Protein AF-A0A1H4A865-F1 (afdb_monomer_lite)

Secondary structure (DSSP, 8-state):
----TT-HHHHHHHHTTS-SSS-----TTS--PPPEEEEPPHHHHHHHHHHHH---TT---TTTHHHHHTTSEEEEEEETTTTEEEEEETTPPPSEEEEE-BTTBTTHHHHHHHHHHHHHHTT-----EEEEE-SSSSGGGEEEEEE-SSEE--SS--EETTEEPPEE-----HHHHTT--STHHHHHHHHHHHHTTT----

Radius of gyration: 18.48 Å; chains: 1; bounding box: 40×49×44 Å

Sequence (202 aa):
MHTDEGDYLSILAGLGKECLGTIQVLEDDARAEAPSYEPLSLDEVKALAREGAEKSTDMVVKSHLSLAGASGKVGLYWSDEQQQWYLPQGEAPSTHIVKQSHIRLSSIVTNEQLAMRTAAKLGIPVAASFIINTGAGKDEDILLAAKRYDRGYTNHPRTIDGQPVPNRLHQEDMAQELSLQGFSGAERIHDIITEHQKIHVV

Foldseek 3Di:
DPDDPPPVLVLLQLAQLEDAFQGRDHDPPPPQDDKAWAWDDLVNVLVLQQVQQDDDPPPCPDPNCCSQCVPQKHFWAADPVVRTITDIPGNAYGFWIKGYHHNVHFCPQVVVVVVQVVCVVVVHDDFDKDWDASDDPGRSRIIIITTRPQWAADPDADDHPNHGGTRGHGDDDPCVVVVHDDPVSVVVVVVVCVVVPVDDDD

pLDDT: mean 79.61, std 18.76, range [25.86, 98.12]

Structure (mmCIF, N/CA/C/O backbone):
data_AF-A0A1H4A865-F1
#
_entry.id   AF-A0A1H4A865-F1
#
loop_
_atom_site.group_PDB
_atom_site.id
_atom_site.type_symbol
_atom_site.label_atom_id
_atom_site.label_alt_id
_atom_site.label_comp_id
_atom_site.label_asym_id
_atom_site.label_entity_id
_atom_site.label_seq_id
_atom_site.pdbx_PDB_ins_code
_atom_site.Cartn_x
_atom_site.Cartn_y
_atom_site.Cartn_z
_atom_site.occupancy
_atom_site.B_iso_or_equiv
_atom_site.auth_seq_id
_atom_site.auth_comp_id
_atom_site.auth_asym_id
_atom_site.auth_atom_id
_atom_site.pdbx_PDB_model_num
ATOM 1 N N . MET A 1 1 ? 2.075 19.351 -9.107 1.00 45.50 1 MET A N 1
ATOM 2 C CA . MET A 1 1 ? 2.320 19.163 -10.549 1.00 45.50 1 MET A CA 1
ATOM 3 C C . MET A 1 1 ? 0.977 19.361 -11.237 1.00 45.50 1 MET A C 1
ATOM 5 O O . MET A 1 1 ? 0.066 18.607 -10.932 1.00 45.50 1 MET A O 1
ATOM 9 N N . HIS A 1 2 ? 0.784 20.442 -12.000 1.00 46.25 2 HIS A N 1
ATOM 10 C CA . HIS A 1 2 ? -0.464 20.660 -12.746 1.00 46.25 2 HIS A CA 1
ATOM 11 C C . HIS A 1 2 ? -0.276 20.038 -14.130 1.00 46.25 2 HIS A C 1
ATOM 13 O O . HIS A 1 2 ? 0.046 20.727 -15.092 1.00 46.25 2 HIS A O 1
ATOM 19 N N . THR A 1 3 ? -0.356 18.715 -14.181 1.00 53.16 3 THR A N 1
ATOM 20 C CA . THR A 1 3 ? -0.214 17.939 -15.415 1.00 53.16 3 THR A CA 1
ATOM 21 C C . THR A 1 3 ? -1.566 17.899 -16.120 1.00 53.16 3 THR A C 1
ATOM 23 O O . THR A 1 3 ? -2.592 17.775 -15.452 1.00 53.16 3 THR A O 1
ATOM 26 N N . ASP A 1 4 ? -1.585 18.051 -17.443 1.00 66.44 4 ASP A N 1
ATOM 27 C CA . ASP A 1 4 ? -2.784 17.786 -18.243 1.00 66.44 4 ASP A CA 1
ATOM 28 C C . ASP A 1 4 ? -3.163 16.297 -18.126 1.00 66.44 4 ASP A C 1
ATOM 30 O O . ASP A 1 4 ? -2.277 15.443 -18.088 1.00 66.44 4 ASP A O 1
ATOM 34 N N . GLU A 1 5 ? -4.455 15.959 -18.072 1.00 61.34 5 GLU A N 1
ATOM 35 C CA . GLU A 1 5 ? -4.909 14.560 -17.925 1.00 61.34 5 GLU A CA 1
ATOM 36 C C . GLU A 1 5 ? -4.477 13.673 -19.108 1.00 61.34 5 GLU A C 1
ATOM 38 O O . GLU A 1 5 ? -4.383 12.453 -18.965 1.00 61.34 5 GLU A O 1
ATOM 43 N N . GLY A 1 6 ? -4.190 14.279 -20.267 1.00 69.81 6 GLY A N 1
ATOM 44 C CA . GLY A 1 6 ? -3.666 13.596 -21.451 1.00 69.81 6 GLY A CA 1
ATOM 45 C C . GLY A 1 6 ? -2.145 13.408 -21.464 1.00 69.81 6 GLY A C 1
ATOM 46 O O . GLY A 1 6 ? -1.632 12.674 -22.311 1.00 69.81 6 GLY A O 1
ATOM 47 N N . ASP A 1 7 ? -1.407 14.033 -20.542 1.00 79.31 7 ASP A N 1
ATOM 48 C CA . ASP A 1 7 ? 0.054 13.938 -20.477 1.00 79.31 7 ASP A CA 1
ATOM 49 C C . ASP A 1 7 ? 0.498 12.767 -19.585 1.00 79.31 7 ASP A C 1
ATOM 51 O O . ASP A 1 7 ? 1.046 12.911 -18.486 1.00 79.31 7 ASP A O 1
ATOM 55 N N . TYR A 1 8 ? 0.233 11.560 -20.091 1.00 78.44 8 TYR A N 1
ATOM 56 C CA . TYR A 1 8 ? 0.537 10.304 -19.409 1.00 78.44 8 TYR A CA 1
ATOM 57 C C . TYR A 1 8 ? 2.028 10.120 -19.127 1.00 78.44 8 TYR A C 1
ATOM 59 O O . TYR A 1 8 ? 2.374 9.488 -18.134 1.00 78.44 8 TYR A O 1
ATOM 67 N N . LEU A 1 9 ? 2.914 10.667 -19.966 1.00 79.56 9 LEU A N 1
ATOM 68 C CA . LEU A 1 9 ? 4.359 10.548 -19.761 1.00 79.56 9 LEU A CA 1
ATOM 69 C C . LEU A 1 9 ? 4.794 11.327 -18.526 1.00 79.56 9 LEU A C 1
ATOM 71 O O . LEU A 1 9 ? 5.516 10.783 -17.698 1.00 79.56 9 LEU A O 1
ATOM 75 N N . SER A 1 10 ? 4.294 12.549 -18.348 1.00 76.25 10 SER A N 1
ATOM 76 C CA . SER A 1 10 ? 4.572 13.338 -17.148 1.00 76.25 10 SER A CA 1
ATOM 77 C C . SER A 1 10 ? 3.966 12.705 -15.886 1.00 76.25 10 SER A C 1
ATOM 79 O O . SER A 1 10 ? 4.600 12.694 -14.830 1.00 76.25 10 SER A O 1
ATOM 81 N N . ILE A 1 11 ? 2.767 12.115 -15.977 1.00 74.62 11 ILE A N 1
ATOM 82 C CA . ILE A 1 11 ? 2.165 11.357 -14.862 1.00 74.62 11 ILE A CA 1
ATOM 83 C C . ILE A 1 11 ? 3.033 10.142 -14.501 1.00 74.62 11 ILE A C 1
ATOM 85 O O . ILE A 1 11 ? 3.326 9.916 -13.326 1.00 74.62 11 ILE A O 1
ATOM 89 N N . LEU A 1 12 ? 3.474 9.378 -15.503 1.00 77.00 12 LEU A N 1
ATOM 90 C CA . LEU A 1 12 ? 4.337 8.213 -15.313 1.00 77.00 12 LEU A CA 1
ATOM 91 C C . LEU A 1 12 ? 5.732 8.599 -14.814 1.00 77.00 12 LEU A C 1
ATOM 93 O O . LEU A 1 12 ? 6.276 7.889 -13.982 1.00 77.00 12 LEU A O 1
ATOM 97 N N . ALA A 1 13 ? 6.301 9.726 -15.232 1.00 75.62 13 ALA A N 1
ATOM 98 C CA . ALA A 1 13 ? 7.570 10.211 -14.692 1.00 75.62 13 ALA A CA 1
ATOM 99 C C . ALA A 1 13 ? 7.458 10.548 -13.191 1.00 75.62 13 ALA A C 1
ATOM 101 O O . ALA A 1 13 ? 8.351 10.234 -12.404 1.00 75.62 13 ALA A O 1
ATOM 102 N N . GLY A 1 14 ? 6.325 11.125 -12.769 1.00 71.44 14 GLY A N 1
ATOM 103 C CA . GLY A 1 14 ? 6.075 11.478 -11.369 1.00 71.44 14 GLY A CA 1
ATOM 104 C C . GLY A 1 14 ? 5.699 10.299 -10.461 1.00 71.44 14 GLY A C 1
ATOM 105 O O . GLY A 1 14 ? 6.100 10.274 -9.297 1.00 71.44 14 GLY A O 1
ATOM 106 N N . LEU A 1 15 ? 4.927 9.330 -10.967 1.00 73.38 15 LEU A N 1
ATOM 107 C CA . LEU A 1 15 ? 4.341 8.230 -10.176 1.00 73.38 15 LEU A CA 1
ATOM 108 C C . LEU A 1 15 ? 4.909 6.842 -10.508 1.00 73.38 15 LEU A C 1
ATOM 110 O O . LEU A 1 15 ? 4.626 5.866 -9.813 1.00 73.38 15 LEU A O 1
ATOM 114 N N . GLY A 1 16 ? 5.704 6.729 -11.568 1.00 73.38 16 GLY A N 1
ATOM 115 C CA . GLY A 1 16 ? 6.090 5.457 -12.174 1.00 73.38 16 GLY A CA 1
ATOM 116 C C . GLY A 1 16 ? 7.175 4.677 -11.443 1.00 73.38 16 GLY A C 1
ATOM 117 O O . GLY A 1 16 ? 7.486 3.554 -11.834 1.00 73.38 16 GLY A O 1
ATOM 118 N N . LYS A 1 17 ? 7.754 5.237 -10.376 1.00 77.88 17 LYS A N 1
ATOM 119 C CA . LYS A 1 17 ? 8.796 4.565 -9.585 1.00 77.88 17 LYS A CA 1
ATOM 120 C C . LYS A 1 17 ? 8.252 3.353 -8.818 1.00 77.88 17 LYS A C 1
ATOM 122 O O . LYS A 1 17 ? 8.988 2.390 -8.594 1.00 77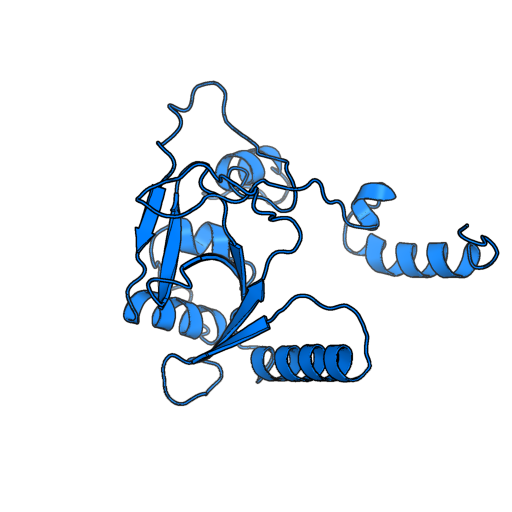.88 17 LYS A O 1
ATOM 127 N N . GLU A 1 18 ? 6.961 3.374 -8.466 1.00 80.31 18 GLU A N 1
ATOM 128 C CA . GLU A 1 18 ? 6.269 2.296 -7.754 1.00 80.31 18 GLU A CA 1
ATOM 129 C C . GLU A 1 18 ? 4.908 1.961 -8.387 1.00 80.31 18 GLU A C 1
ATOM 131 O O . GLU A 1 18 ? 3.853 2.380 -7.916 1.00 80.31 18 GLU A O 1
ATOM 136 N N . CYS A 1 19 ? 4.921 1.152 -9.451 1.00 80.12 19 CYS A N 1
ATOM 137 C CA . CYS A 1 19 ? 3.708 0.709 -10.146 1.00 80.12 19 CYS A CA 1
ATOM 138 C C . CYS A 1 19 ? 3.217 -0.690 -9.735 1.00 80.12 19 CYS A C 1
ATOM 140 O O . CYS A 1 19 ? 3.870 -1.444 -8.996 1.00 80.12 19 CYS A O 1
ATOM 142 N N . LEU A 1 20 ? 2.026 -1.031 -10.239 1.00 81.19 20 LEU A N 1
ATOM 143 C CA . LEU A 1 20 ? 1.558 -2.410 -10.388 1.00 81.19 20 LEU A CA 1
ATOM 144 C C . LEU A 1 20 ? 2.496 -3.198 -11.308 1.00 81.19 20 LEU A C 1
ATOM 146 O O . LEU A 1 20 ? 3.032 -2.660 -12.274 1.00 81.19 20 LEU A O 1
ATOM 150 N N . GLY A 1 21 ? 2.711 -4.465 -10.974 1.00 83.38 21 GLY A N 1
ATOM 151 C CA . GLY A 1 21 ? 3.608 -5.349 -11.695 1.00 83.38 21 GLY A CA 1
ATOM 152 C C . GLY A 1 21 ? 5.088 -5.006 -11.500 1.00 83.38 21 GLY A C 1
ATOM 153 O O . GLY A 1 21 ? 5.516 -4.527 -10.438 1.00 83.38 21 GLY A O 1
ATOM 154 N N . THR A 1 22 ? 5.866 -5.272 -12.553 1.00 84.44 22 THR A N 1
ATOM 155 C CA . THR A 1 22 ? 7.329 -5.101 -12.603 1.00 84.44 22 THR A CA 1
ATOM 156 C C . THR A 1 22 ? 7.774 -3.791 -13.239 1.00 84.44 22 THR A C 1
ATOM 158 O O . THR A 1 22 ? 8.913 -3.383 -13.025 1.00 84.44 22 THR A O 1
ATOM 161 N N . ILE A 1 23 ? 6.901 -3.118 -13.989 1.00 81.69 23 ILE A N 1
ATOM 162 C CA . ILE A 1 23 ? 7.267 -1.910 -14.730 1.00 81.69 23 ILE A CA 1
ATOM 163 C C . ILE A 1 23 ? 7.623 -0.785 -13.754 1.00 81.69 23 ILE A C 1
ATOM 165 O O . ILE A 1 23 ? 6.922 -0.544 -12.771 1.00 81.69 23 ILE A O 1
ATOM 169 N N . GLN A 1 24 ? 8.722 -0.099 -14.053 1.00 80.94 24 GLN A N 1
ATOM 170 C CA . GLN A 1 24 ? 9.121 1.146 -13.413 1.00 80.94 24 GLN A CA 1
ATOM 171 C C . GLN A 1 24 ? 9.467 2.150 -14.509 1.00 80.94 24 GLN A C 1
ATOM 173 O O . GLN A 1 24 ? 10.108 1.790 -15.498 1.00 80.94 24 GLN A O 1
ATOM 178 N N . VAL A 1 25 ? 9.036 3.395 -14.336 1.00 77.94 25 VAL A N 1
ATOM 179 C CA . VAL A 1 25 ? 9.374 4.501 -15.236 1.00 77.94 25 VAL A CA 1
ATOM 180 C C . VAL A 1 25 ? 10.320 5.426 -14.488 1.00 77.94 25 VAL A C 1
ATOM 182 O O . VAL A 1 25 ? 9.978 5.946 -13.426 1.00 77.94 25 VAL A O 1
ATOM 185 N N . LEU A 1 26 ? 11.528 5.570 -15.026 1.00 77.69 26 LEU A N 1
ATOM 186 C CA . LEU A 1 26 ? 12.617 6.354 -14.456 1.00 77.69 26 LEU A CA 1
ATOM 187 C C . LEU A 1 26 ? 13.052 7.399 -15.488 1.00 77.69 26 LEU A C 1
ATOM 189 O O . LEU A 1 26 ? 13.042 7.123 -16.686 1.00 77.69 26 LEU A O 1
ATOM 193 N N . GLU A 1 27 ? 13.424 8.591 -15.029 1.00 72.94 27 GLU A N 1
ATOM 194 C CA . GLU A 1 27 ? 14.035 9.612 -15.885 1.00 72.94 27 GLU A CA 1
ATOM 195 C C . GLU A 1 27 ? 15.541 9.342 -16.017 1.00 72.94 27 GLU A C 1
ATOM 197 O O . GLU A 1 27 ? 16.206 9.107 -15.008 1.00 72.94 27 GLU A O 1
ATOM 202 N N . ASP A 1 28 ? 16.082 9.417 -17.239 1.00 64.94 28 ASP A N 1
ATOM 203 C CA . ASP A 1 28 ? 17.484 9.079 -17.552 1.00 64.94 28 ASP A CA 1
ATOM 204 C C . ASP A 1 28 ? 18.525 9.883 -16.737 1.00 64.94 28 ASP A C 1
ATOM 206 O O . ASP A 1 28 ? 19.598 9.366 -16.429 1.00 64.94 28 ASP A O 1
ATOM 210 N N . ASP A 1 29 ? 18.207 11.130 -16.362 1.00 57.91 29 ASP A N 1
ATOM 211 C CA . ASP A 1 29 ? 19.116 12.071 -15.677 1.00 57.91 29 ASP A CA 1
ATOM 212 C C . ASP A 1 29 ? 18.780 12.306 -14.192 1.00 57.91 29 ASP A C 1
ATOM 214 O O . ASP A 1 29 ? 19.476 13.055 -13.490 1.00 57.91 29 ASP A O 1
ATOM 218 N N . ALA A 1 30 ? 17.729 11.673 -13.665 1.00 57.84 30 ALA A N 1
ATOM 219 C CA . ALA A 1 30 ? 17.448 11.760 -12.242 1.00 57.84 30 ALA A CA 1
ATOM 220 C C . ALA A 1 30 ? 18.521 10.960 -11.494 1.00 57.84 30 ALA A C 1
ATOM 222 O O . ALA A 1 30 ? 18.628 9.744 -11.648 1.00 57.84 30 ALA A O 1
ATOM 223 N N . ARG A 1 31 ? 19.311 11.618 -10.632 1.00 56.19 31 ARG A N 1
ATOM 224 C CA . ARG A 1 31 ? 20.052 10.899 -9.584 1.00 56.19 31 ARG A CA 1
ATOM 225 C C . ARG A 1 31 ? 19.032 10.044 -8.843 1.00 56.19 31 ARG A C 1
ATOM 227 O O . ARG A 1 31 ? 18.222 10.602 -8.106 1.00 56.19 31 ARG A O 1
ATOM 234 N N . ALA A 1 32 ? 19.052 8.732 -9.074 1.00 64.19 32 ALA A N 1
ATOM 235 C CA . ALA A 1 32 ? 18.127 7.815 -8.433 1.00 64.19 32 ALA A CA 1
ATOM 236 C C . ALA A 1 32 ? 18.221 8.036 -6.920 1.00 64.19 32 ALA A C 1
ATOM 238 O O . ALA A 1 32 ? 19.283 7.849 -6.319 1.00 64.19 32 ALA A O 1
ATOM 239 N N . GLU A 1 33 ? 17.135 8.527 -6.321 1.00 74.50 33 GLU A N 1
ATOM 240 C CA . GLU A 1 33 ? 17.023 8.597 -4.871 1.00 74.50 33 GLU A CA 1
ATOM 241 C C . GLU A 1 33 ? 17.250 7.187 -4.338 1.00 74.50 33 GLU A C 1
ATOM 243 O O . GLU A 1 33 ? 16.627 6.230 -4.807 1.00 74.50 33 GLU A O 1
ATOM 248 N N . ALA A 1 34 ? 18.189 7.053 -3.399 1.00 86.94 34 ALA A N 1
ATOM 249 C CA . ALA A 1 34 ? 18.493 5.759 -2.819 1.00 86.94 34 ALA A CA 1
ATOM 250 C C . ALA A 1 34 ? 17.200 5.178 -2.223 1.00 86.94 34 ALA A C 1
ATOM 252 O O . ALA A 1 34 ? 16.514 5.883 -1.478 1.00 86.94 34 ALA A O 1
ATOM 253 N N . PRO A 1 35 ? 16.841 3.929 -2.559 1.00 91.25 35 PRO A N 1
ATOM 254 C CA . PRO A 1 35 ? 15.590 3.364 -2.099 1.00 91.25 35 PRO A CA 1
ATOM 255 C C . PRO A 1 35 ? 15.646 3.187 -0.581 1.00 91.25 35 PRO A C 1
ATOM 257 O O . PRO A 1 35 ? 16.620 2.643 -0.057 1.00 91.25 35 PRO A O 1
ATOM 260 N N . SER A 1 36 ? 14.601 3.638 0.106 1.00 94.81 36 SER A N 1
ATOM 261 C CA . SER A 1 36 ? 14.491 3.579 1.565 1.00 94.81 36 SER A CA 1
ATOM 262 C C . SER A 1 36 ? 13.055 3.306 2.007 1.00 94.81 36 SER A C 1
ATOM 264 O O . SER A 1 36 ? 12.104 3.430 1.227 1.00 94.81 36 SER A O 1
ATOM 266 N N . TYR A 1 37 ? 12.900 2.910 3.266 1.00 95.94 37 TYR A N 1
ATOM 267 C CA . TYR A 1 37 ? 11.612 2.755 3.929 1.00 95.94 37 TYR A CA 1
ATOM 268 C C . TYR A 1 37 ? 11.509 3.748 5.085 1.00 95.94 37 TYR A C 1
ATOM 270 O O . TYR A 1 37 ? 12.111 3.564 6.143 1.00 95.94 37 TYR A O 1
ATOM 278 N N . GLU A 1 38 ? 10.701 4.791 4.907 1.00 95.25 38 GLU A N 1
ATOM 279 C CA . GLU A 1 38 ? 10.461 5.787 5.950 1.00 95.25 38 GLU A CA 1
ATOM 280 C C . GLU A 1 38 ? 9.334 5.328 6.885 1.00 95.25 38 GLU A C 1
ATOM 282 O O . GLU A 1 38 ? 8.222 5.090 6.415 1.00 95.25 38 GLU A O 1
ATOM 287 N N . PRO A 1 39 ? 9.565 5.184 8.202 1.00 96.56 39 PRO A N 1
ATOM 288 C CA . PRO A 1 39 ? 8.529 4.731 9.124 1.00 96.56 39 PRO A CA 1
ATOM 289 C C . PRO A 1 39 ? 7.397 5.756 9.231 1.00 96.56 39 PRO A C 1
ATOM 291 O O . PRO A 1 39 ? 7.641 6.944 9.433 1.00 96.56 39 PRO A O 1
ATOM 294 N N . LEU A 1 40 ? 6.156 5.277 9.154 1.00 95.31 40 LEU A N 1
ATOM 295 C CA . LEU A 1 40 ? 4.959 6.090 9.343 1.00 95.31 40 LEU A CA 1
ATOM 296 C C . LEU A 1 40 ? 4.532 6.106 10.808 1.00 95.31 40 LEU 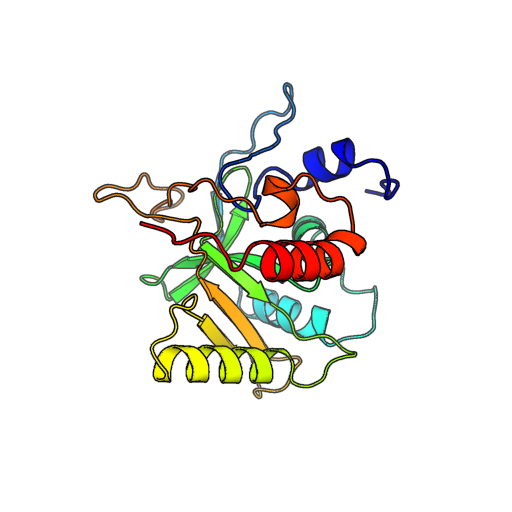A C 1
ATOM 298 O O . LEU A 1 40 ? 4.290 5.067 11.424 1.00 95.31 40 LEU A O 1
ATOM 302 N N . SER A 1 41 ? 4.369 7.297 11.367 1.00 93.88 41 SER A N 1
ATOM 303 C CA . SER A 1 41 ? 3.759 7.452 12.685 1.00 93.88 41 SER A CA 1
ATOM 304 C C . SER A 1 41 ? 2.272 7.074 12.662 1.00 93.88 41 SER A C 1
ATOM 306 O O . SER A 1 41 ? 1.602 7.142 11.631 1.00 93.88 41 SER A O 1
ATOM 308 N N . LEU A 1 42 ? 1.713 6.731 13.827 1.00 91.62 42 LEU A N 1
ATOM 309 C CA . LEU A 1 42 ? 0.273 6.481 13.954 1.00 91.62 42 LEU A CA 1
ATOM 310 C C . LEU A 1 42 ? -0.564 7.680 13.481 1.00 91.62 42 LEU A C 1
ATOM 312 O O . LEU A 1 42 ? -1.625 7.488 12.894 1.00 91.62 42 LEU A O 1
ATOM 316 N N . ASP A 1 43 ? -0.102 8.905 13.728 1.00 90.56 43 ASP A N 1
ATOM 317 C CA . ASP A 1 43 ? -0.823 10.112 13.325 1.00 90.56 43 ASP A CA 1
ATOM 318 C C . ASP A 1 43 ? -0.787 10.329 11.806 1.00 90.56 43 ASP A C 1
ATOM 320 O O . ASP A 1 43 ? -1.792 10.754 11.239 1.00 90.56 43 ASP A O 1
ATOM 324 N N . GLU A 1 44 ? 0.296 9.944 11.124 1.00 91.69 44 GLU A N 1
ATOM 325 C CA . GLU A 1 44 ? 0.330 9.904 9.655 1.00 91.69 44 GLU A CA 1
ATOM 326 C C . GLU A 1 44 ? -0.635 8.842 9.099 1.00 91.69 44 GLU A C 1
ATOM 328 O O . GLU A 1 44 ? -1.369 9.120 8.153 1.00 91.69 44 GLU A O 1
ATOM 333 N N . VAL A 1 45 ? -0.725 7.656 9.717 1.00 91.69 45 VAL A N 1
ATOM 334 C CA . VAL A 1 45 ? -1.696 6.622 9.298 1.00 91.69 45 VAL A CA 1
ATOM 335 C C . VAL A 1 45 ? -3.146 7.061 9.562 1.00 91.69 45 VAL A C 1
ATOM 337 O O . VAL A 1 45 ? -4.021 6.826 8.729 1.00 91.69 45 VAL A O 1
ATOM 340 N N . LYS A 1 46 ? -3.420 7.754 10.676 1.00 91.12 46 LYS A N 1
ATOM 341 C CA . LYS A 1 46 ? -4.735 8.373 10.941 1.00 91.12 46 LYS A CA 1
ATOM 342 C C . LYS A 1 46 ? -5.079 9.438 9.908 1.00 91.12 46 LYS A C 1
ATOM 344 O O . LYS A 1 46 ? -6.223 9.509 9.472 1.00 91.12 46 LYS A O 1
ATOM 349 N N . ALA A 1 47 ? -4.107 10.269 9.533 1.00 87.88 47 ALA A N 1
ATOM 350 C CA . ALA A 1 47 ? -4.312 11.293 8.518 1.00 87.88 47 ALA A CA 1
ATOM 351 C C . ALA A 1 47 ? -4.699 10.661 7.174 1.00 87.88 47 ALA A C 1
ATOM 353 O O . ALA A 1 47 ? -5.644 11.129 6.545 1.00 87.88 47 ALA A O 1
ATOM 354 N N . LEU A 1 48 ? -4.066 9.540 6.800 1.00 87.38 48 LEU A N 1
ATOM 355 C CA . LEU A 1 48 ? -4.465 8.762 5.622 1.00 87.38 48 LEU A CA 1
ATOM 356 C C . LEU A 1 48 ? -5.911 8.258 5.713 1.00 87.38 48 LEU A C 1
ATOM 358 O O . LEU A 1 48 ? -6.625 8.307 4.719 1.00 87.38 48 LEU A O 1
ATOM 362 N N . ALA A 1 49 ? -6.367 7.770 6.869 1.00 88.50 49 ALA A N 1
ATOM 363 C CA . ALA A 1 49 ? -7.751 7.308 7.027 1.00 88.50 49 ALA A CA 1
ATOM 364 C C . ALA A 1 49 ? -8.771 8.451 6.881 1.00 88.50 49 ALA A C 1
ATOM 366 O O . ALA A 1 49 ? -9.782 8.302 6.189 1.00 88.50 49 ALA A O 1
ATOM 367 N N . ARG A 1 50 ? -8.472 9.609 7.478 1.00 86.06 50 ARG A N 1
ATOM 368 C CA . ARG A 1 50 ? -9.334 10.797 7.429 1.00 86.06 50 ARG A CA 1
ATOM 369 C C . ARG A 1 50 ? -9.423 11.418 6.045 1.00 86.06 50 ARG A C 1
ATOM 371 O O . ARG A 1 50 ? -10.515 11.798 5.638 1.00 86.06 50 ARG A O 1
ATOM 378 N N . GLU A 1 51 ? -8.313 11.469 5.310 1.00 83.06 51 GLU A N 1
ATOM 379 C CA . GLU A 1 51 ? -8.246 12.072 3.972 1.00 83.06 51 GLU A CA 1
ATOM 380 C C . GLU A 1 51 ? -9.339 11.534 3.035 1.00 83.06 51 GLU A C 1
ATOM 382 O O . GLU A 1 51 ? -10.038 12.312 2.391 1.00 83.06 51 GLU A O 1
ATOM 387 N N . GLY A 1 52 ? -9.558 10.216 3.004 1.00 74.31 52 GLY A N 1
ATOM 388 C CA . GLY A 1 52 ? -10.591 9.623 2.149 1.00 74.31 52 GLY A CA 1
ATOM 389 C C . GLY A 1 52 ? -12.034 9.852 2.634 1.00 74.31 52 GLY A C 1
ATOM 390 O O . GLY A 1 52 ? -12.985 9.828 1.840 1.00 74.31 52 GLY A O 1
ATOM 391 N N . ALA A 1 53 ? -12.220 10.090 3.935 1.00 76.06 53 ALA A N 1
ATOM 392 C CA . ALA A 1 53 ? -13.526 10.304 4.557 1.00 76.06 53 ALA A CA 1
ATOM 393 C C . ALA A 1 53 ? -13.971 11.781 4.557 1.00 76.06 53 ALA A C 1
ATOM 395 O O . ALA A 1 53 ? -15.173 12.054 4.613 1.00 76.06 53 ALA A O 1
ATOM 396 N N . GLU A 1 54 ? -13.036 12.731 4.471 1.00 73.50 54 GLU A N 1
ATOM 397 C CA . GLU A 1 54 ? -13.304 14.169 4.549 1.00 73.50 54 GLU A CA 1
ATOM 398 C C . GLU A 1 54 ? -13.503 14.835 3.169 1.00 73.50 54 GLU A C 1
ATOM 400 O O . GLU A 1 54 ? -13.175 14.297 2.114 1.00 73.50 54 GLU A O 1
ATOM 405 N N . LYS A 1 55 ? -14.130 16.023 3.164 1.00 53.44 55 LYS A N 1
ATOM 406 C CA . LYS A 1 55 ? -14.530 16.775 1.951 1.00 53.44 55 LYS A CA 1
ATOM 407 C C . LYS A 1 55 ? -13.575 17.924 1.608 1.00 53.44 55 LYS A C 1
ATOM 409 O O . LYS A 1 55 ? -13.849 18.681 0.680 1.00 53.44 55 LYS A O 1
ATOM 414 N N . SER A 1 56 ? -12.514 18.102 2.389 1.00 45.88 56 SER A N 1
ATOM 415 C CA . SER A 1 56 ? -11.654 19.283 2.368 1.00 45.88 56 SER A CA 1
ATOM 416 C C . SER A 1 56 ? -10.344 19.019 1.638 1.00 45.88 56 SER A C 1
ATOM 418 O O . SER A 1 56 ? -9.529 18.210 2.063 1.00 45.88 56 SER A O 1
ATOM 420 N N . THR A 1 57 ? -10.114 19.807 0.593 1.00 43.81 57 THR A N 1
ATOM 421 C CA . THR A 1 57 ? -8.873 19.959 -0.183 1.00 43.81 57 THR A CA 1
ATOM 422 C C . THR A 1 57 ? -7.665 20.475 0.621 1.00 43.81 57 THR A C 1
ATOM 424 O O . THR A 1 57 ? -6.650 20.824 0.026 1.00 43.81 57 THR A O 1
ATOM 427 N N . ASP A 1 58 ? -7.750 20.541 1.954 1.00 39.72 58 ASP A N 1
ATOM 428 C CA . ASP A 1 58 ? -6.868 21.376 2.781 1.00 39.72 58 ASP A CA 1
ATOM 429 C C 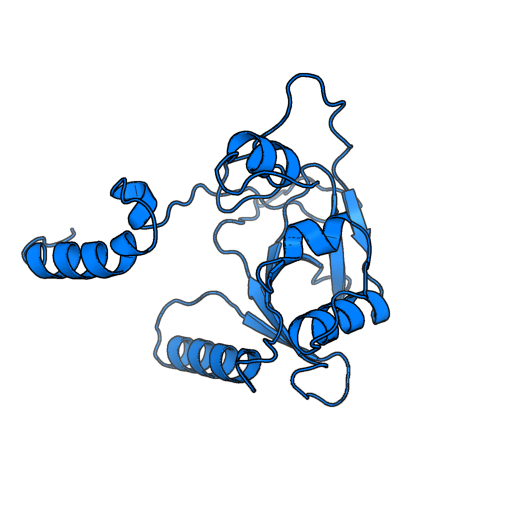. ASP A 1 58 ? -5.832 20.608 3.614 1.00 39.72 58 ASP A C 1
ATOM 431 O O . ASP A 1 58 ? -4.980 21.231 4.248 1.00 39.72 58 ASP A O 1
ATOM 435 N N . MET A 1 59 ? -5.808 19.273 3.583 1.00 40.94 59 MET A N 1
ATOM 436 C CA . MET A 1 59 ? -4.684 18.523 4.152 1.00 40.94 59 MET A CA 1
ATOM 437 C C . MET A 1 59 ? -3.687 18.146 3.060 1.00 40.94 59 MET A C 1
ATOM 439 O O . MET A 1 59 ? -3.656 17.029 2.558 1.00 40.94 59 MET A O 1
ATOM 443 N N . VAL A 1 60 ? -2.803 19.099 2.747 1.00 39.97 60 VAL A N 1
ATOM 444 C CA . VAL A 1 60 ? -1.507 18.835 2.104 1.00 39.97 60 VAL A CA 1
ATOM 445 C C . VAL A 1 60 ? -0.627 18.083 3.109 1.00 39.97 60 VAL A C 1
ATOM 447 O O . VAL A 1 60 ? 0.319 18.623 3.682 1.00 39.97 60 VAL A O 1
ATOM 450 N N . VAL A 1 61 ? -0.948 16.818 3.375 1.00 39.34 61 VAL A N 1
ATOM 451 C CA . VAL A 1 61 ? 0.015 15.902 3.984 1.00 39.34 61 VAL A CA 1
ATOM 452 C C . VAL A 1 61 ? 0.971 15.532 2.868 1.00 39.34 61 VAL A C 1
ATOM 454 O O . VAL A 1 61 ? 0.592 14.789 1.974 1.00 39.34 61 VAL A O 1
ATOM 457 N N . LYS A 1 62 ? 2.165 16.146 2.909 1.00 40.22 62 LYS A N 1
ATOM 458 C CA . LYS A 1 62 ? 3.359 15.908 2.077 1.00 40.22 62 LYS A CA 1
ATOM 459 C C . LYS A 1 62 ? 3.030 15.505 0.635 1.00 40.22 62 LYS A C 1
ATOM 461 O O . LYS A 1 62 ? 2.619 14.384 0.372 1.00 40.22 62 LYS A O 1
ATOM 466 N N . SER A 1 63 ? 3.351 16.378 -0.310 1.00 42.81 63 SER A N 1
ATOM 467 C CA . SER A 1 63 ? 3.228 16.237 -1.772 1.00 42.81 63 SER A CA 1
ATOM 468 C C . SER A 1 63 ? 3.584 14.875 -2.413 1.00 42.81 63 SER A C 1
ATOM 470 O O . SER A 1 63 ? 3.274 14.693 -3.579 1.00 42.81 63 SER A O 1
ATOM 472 N N . HIS A 1 64 ? 4.167 13.911 -1.698 1.00 40.31 64 HIS A N 1
ATOM 473 C CA . HIS A 1 64 ? 4.375 12.525 -2.136 1.00 40.31 64 HIS A CA 1
ATOM 474 C C . HIS A 1 64 ? 3.229 11.559 -1.760 1.00 40.31 64 HIS A C 1
ATOM 476 O O . HIS A 1 64 ? 2.893 10.688 -2.557 1.00 40.31 64 HIS A O 1
ATOM 482 N N . LEU A 1 65 ? 2.575 11.735 -0.604 1.00 43.81 65 LEU A N 1
ATOM 483 C CA . LEU A 1 65 ? 1.399 10.943 -0.203 1.00 43.81 65 LEU A CA 1
ATOM 484 C C . LEU A 1 65 ? 0.161 11.341 -1.018 1.00 43.81 65 LEU A C 1
ATOM 486 O O . LEU A 1 65 ? -0.550 10.476 -1.519 1.00 43.81 65 LEU A O 1
ATOM 490 N N . SER A 1 66 ? -0.027 12.644 -1.245 1.00 39.50 66 SER A N 1
ATOM 491 C CA . SER A 1 66 ? -1.134 13.188 -2.047 1.00 39.50 66 SER A CA 1
ATOM 492 C C . SER A 1 66 ? -1.070 12.787 -3.535 1.00 39.50 66 SER A C 1
ATOM 494 O O . SER A 1 66 ? -2.104 12.578 -4.167 1.00 39.50 66 SER A O 1
ATOM 496 N N . LEU A 1 67 ? 0.133 12.601 -4.099 1.00 39.22 67 LEU A N 1
ATOM 497 C CA . LEU A 1 67 ? 0.320 12.168 -5.494 1.00 39.22 67 LEU A CA 1
ATOM 498 C C . LEU A 1 67 ? 0.149 10.649 -5.666 1.00 39.22 67 LEU A C 1
ATOM 500 O O . LEU A 1 67 ? -0.434 10.214 -6.656 1.00 39.22 67 LEU A O 1
ATOM 504 N N . ALA A 1 68 ? 0.557 9.846 -4.677 1.00 43.16 68 ALA A N 1
ATOM 505 C CA . ALA A 1 68 ? 0.247 8.416 -4.637 1.00 43.16 68 ALA A CA 1
ATOM 506 C C . ALA A 1 68 ? -1.229 8.124 -4.274 1.00 43.16 68 ALA A C 1
ATOM 508 O O . ALA A 1 68 ? -1.698 7.021 -4.539 1.00 43.16 68 ALA A O 1
ATOM 509 N N . GLY A 1 69 ? -1.944 9.101 -3.691 1.00 43.19 69 GLY A N 1
ATOM 510 C CA . GLY A 1 69 ? -3.236 8.951 -3.007 1.00 43.19 69 GLY A CA 1
ATOM 511 C C . GLY A 1 69 ? -4.467 9.578 -3.672 1.00 43.19 69 GLY A C 1
ATOM 512 O O . GLY A 1 69 ? -5.574 9.359 -3.186 1.00 43.19 69 GLY A O 1
ATOM 513 N N . ALA A 1 70 ? -4.343 10.273 -4.810 1.00 45.03 70 ALA A N 1
ATOM 514 C CA . ALA A 1 70 ? -5.475 10.951 -5.471 1.00 45.03 70 ALA A CA 1
ATOM 515 C C . ALA A 1 70 ? -6.670 10.029 -5.840 1.00 45.03 70 ALA A C 1
ATOM 517 O O . ALA A 1 70 ? -7.752 10.510 -6.170 1.00 45.03 70 ALA A O 1
ATOM 518 N N . SER A 1 71 ? -6.499 8.701 -5.763 1.00 57.88 71 SER A N 1
ATOM 519 C CA . SER A 1 71 ? -7.531 7.684 -6.024 1.00 57.88 71 SER A CA 1
ATOM 520 C C . SER A 1 71 ? -8.075 6.960 -4.776 1.00 57.88 71 SER A C 1
ATOM 522 O O . SER A 1 71 ? -8.782 5.956 -4.913 1.00 57.88 71 SER A O 1
ATOM 524 N N . GLY A 1 72 ? -7.757 7.430 -3.563 1.00 76.50 72 GLY A N 1
ATOM 525 C CA . GLY A 1 72 ? -8.193 6.797 -2.310 1.00 76.50 72 GLY A CA 1
ATOM 526 C C . GLY A 1 72 ? -7.404 5.533 -1.941 1.00 76.50 72 GLY A C 1
ATOM 527 O O . GLY A 1 72 ? -7.910 4.659 -1.233 1.00 76.50 72 GLY A O 1
ATOM 528 N N . LYS A 1 73 ? -6.196 5.366 -2.494 1.00 86.00 73 LYS A N 1
ATOM 529 C CA . LYS A 1 73 ? -5.337 4.186 -2.310 1.00 86.00 73 LYS A CA 1
ATOM 530 C C . LYS A 1 73 ? -3.876 4.604 -2.286 1.00 86.00 73 LYS A C 1
ATOM 532 O O . LYS A 1 73 ? -3.513 5.497 -3.030 1.00 86.00 73 LYS A O 1
ATOM 537 N N . VAL A 1 74 ? -3.043 3.916 -1.513 1.00 88.50 74 VAL A N 1
ATOM 538 C CA . VAL A 1 74 ? -1.596 4.164 -1.432 1.00 88.50 74 VAL A CA 1
ATOM 539 C C . VAL A 1 74 ? -0.826 2.849 -1.297 1.00 88.50 74 VAL A C 1
ATOM 541 O O . VAL A 1 74 ? -1.299 1.903 -0.666 1.00 88.50 74 VAL A O 1
ATOM 544 N N . GLY A 1 75 ? 0.355 2.763 -1.909 1.00 92.12 75 GLY A N 1
ATOM 545 C CA . GLY A 1 75 ? 1.268 1.633 -1.734 1.00 92.12 75 GLY A CA 1
ATOM 546 C C . GLY A 1 75 ? 2.138 1.822 -0.493 1.00 92.12 75 GLY A C 1
ATOM 547 O O . GLY A 1 75 ? 2.952 2.738 -0.468 1.00 92.12 75 GLY A O 1
ATOM 548 N N . LEU A 1 76 ? 2.006 0.951 0.510 1.00 95.44 76 LEU A N 1
ATOM 549 C CA . LEU A 1 76 ? 2.826 0.981 1.729 1.00 95.44 76 LEU A CA 1
ATOM 550 C C . LEU A 1 76 ? 3.571 -0.336 1.947 1.00 95.44 76 LEU A C 1
ATOM 552 O O . LEU A 1 76 ? 3.178 -1.395 1.447 1.00 95.44 76 LEU A O 1
ATOM 556 N N . TYR A 1 77 ? 4.648 -0.274 2.724 1.00 97.31 77 TYR A N 1
ATOM 557 C CA . TYR A 1 77 ? 5.351 -1.452 3.212 1.00 97.31 77 TYR A CA 1
ATOM 558 C C . TYR A 1 77 ? 4.919 -1.762 4.651 1.00 97.31 77 TYR A C 1
ATOM 560 O O . TYR A 1 77 ? 4.920 -0.884 5.510 1.00 97.31 77 TYR A O 1
ATOM 568 N N . TRP A 1 78 ? 4.560 -3.016 4.919 1.00 97.56 78 TRP A N 1
ATOM 569 C CA . TRP A 1 78 ? 4.302 -3.533 6.266 1.00 97.56 78 TRP A CA 1
ATOM 570 C C . TRP A 1 78 ? 5.444 -4.440 6.716 1.00 97.56 78 TRP A C 1
ATOM 572 O O . TRP A 1 78 ? 5.793 -5.383 6.002 1.00 97.56 78 TRP A O 1
ATOM 582 N N . SER A 1 79 ? 5.987 -4.179 7.905 1.00 96.25 79 SER A N 1
ATOM 583 C CA . SER A 1 79 ? 6.925 -5.079 8.577 1.00 96.25 79 SER A CA 1
ATOM 584 C C . SER A 1 79 ? 6.183 -5.921 9.610 1.00 96.25 79 SER A C 1
ATOM 586 O O . SER A 1 79 ? 5.763 -5.400 10.642 1.00 96.25 79 SER A O 1
ATOM 588 N N . ASP A 1 80 ? 6.052 -7.226 9.364 1.00 91.69 80 ASP A N 1
ATOM 589 C CA . ASP A 1 80 ? 5.460 -8.152 10.336 1.00 91.69 80 ASP A CA 1
ATOM 590 C C . ASP A 1 80 ? 6.322 -8.299 11.601 1.00 91.69 80 ASP A C 1
ATOM 592 O O . ASP A 1 80 ? 5.787 -8.474 12.692 1.00 91.69 80 ASP A O 1
ATOM 596 N N . GLU A 1 81 ? 7.647 -8.190 11.489 1.00 92.62 81 GLU A N 1
ATOM 597 C CA . GLU A 1 81 ? 8.556 -8.281 12.639 1.00 92.62 81 GLU A CA 1
ATOM 598 C C . GLU A 1 81 ? 8.405 -7.077 13.575 1.00 92.62 81 GLU A C 1
ATOM 600 O O . GLU A 1 81 ? 8.313 -7.236 14.791 1.00 92.62 81 GLU A O 1
ATOM 605 N N . GLN A 1 82 ? 8.345 -5.872 13.004 1.00 94.44 82 GLN A N 1
ATOM 606 C CA . GLN A 1 82 ? 8.279 -4.627 13.774 1.00 94.44 82 GLN A CA 1
ATOM 607 C C . GLN A 1 82 ? 6.842 -4.153 14.028 1.00 94.44 82 GLN A C 1
ATOM 609 O O . GLN A 1 82 ? 6.645 -3.205 14.781 1.00 94.44 82 GLN A O 1
ATOM 614 N N . GLN A 1 83 ? 5.845 -4.803 13.413 1.00 94.44 83 GLN A N 1
ATOM 615 C CA . GLN A 1 83 ? 4.437 -4.391 13.424 1.00 94.44 83 GLN A CA 1
ATOM 616 C C . GLN A 1 83 ? 4.275 -2.908 13.037 1.00 94.44 83 GLN A C 1
ATOM 618 O O . GLN A 1 83 ? 3.561 -2.146 13.690 1.00 94.44 83 GLN A O 1
ATOM 623 N N . GLN A 1 84 ? 4.976 -2.499 11.975 1.00 96.00 84 GLN A N 1
ATOM 624 C CA . GLN A 1 84 ? 5.170 -1.097 11.607 1.00 96.00 84 GLN A CA 1
ATOM 625 C C . GLN A 1 84 ? 4.926 -0.863 10.111 1.00 96.00 84 GLN A C 1
ATOM 627 O O . GLN A 1 84 ? 5.347 -1.650 9.257 1.00 96.00 84 GLN A O 1
ATOM 632 N N . TRP A 1 85 ? 4.262 0.255 9.803 1.00 97.44 85 TRP A N 1
ATOM 633 C CA . TRP A 1 85 ? 4.057 0.750 8.442 1.00 97.44 85 TRP A CA 1
ATOM 634 C C . TRP A 1 85 ? 5.200 1.659 8.004 1.00 97.44 85 TRP A C 1
ATOM 636 O O . TRP A 1 85 ? 5.675 2.482 8.786 1.00 97.44 85 TRP A O 1
ATOM 646 N N . TYR A 1 86 ? 5.590 1.552 6.740 1.00 96.81 86 TYR A N 1
ATOM 647 C CA . TYR A 1 86 ? 6.595 2.403 6.119 1.00 96.81 86 TYR A CA 1
ATOM 648 C C . TYR A 1 86 ? 6.091 2.938 4.782 1.00 96.81 86 TYR A C 1
ATOM 650 O O . TYR A 1 86 ? 5.395 2.236 4.040 1.00 96.81 86 TYR A O 1
ATOM 658 N N . LEU A 1 87 ? 6.485 4.169 4.473 1.00 94.25 87 LEU A N 1
ATOM 659 C CA . LEU A 1 87 ? 6.362 4.789 3.168 1.00 94.25 87 LEU A CA 1
ATOM 660 C C . LEU A 1 87 ? 7.613 4.443 2.343 1.00 94.25 87 LEU A C 1
ATOM 662 O O . LEU A 1 87 ? 8.719 4.827 2.731 1.00 94.25 87 LEU A O 1
ATOM 666 N N . PRO A 1 88 ? 7.473 3.695 1.236 1.00 92.56 88 PRO A N 1
ATOM 667 C CA . PRO A 1 88 ? 8.593 3.430 0.345 1.00 92.56 88 PRO A CA 1
ATOM 668 C C . PRO A 1 88 ? 9.027 4.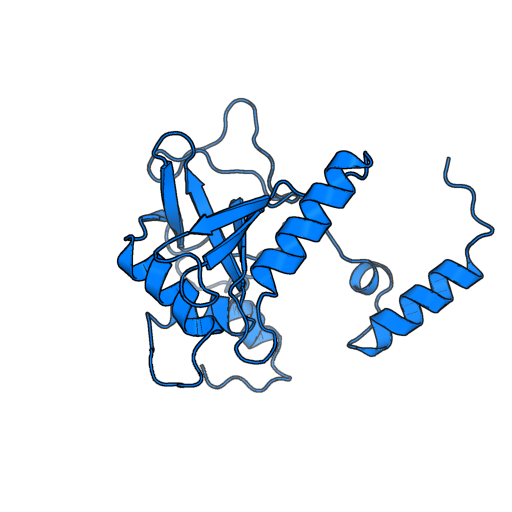704 -0.390 1.00 92.56 88 PRO A C 1
ATOM 670 O O . PRO A 1 88 ? 8.182 5.443 -0.895 1.00 92.56 88 PRO A O 1
ATOM 673 N N . GLN A 1 89 ? 10.336 4.932 -0.473 1.00 89.25 89 GLN A N 1
ATOM 674 C CA . GLN A 1 89 ? 10.947 6.041 -1.207 1.00 89.25 89 GLN A CA 1
ATOM 675 C C . GLN A 1 89 ? 11.831 5.529 -2.348 1.00 89.25 89 GLN A C 1
ATOM 677 O O . GLN A 1 89 ? 12.337 4.400 -2.316 1.00 89.25 89 GLN A O 1
ATOM 682 N N . GLY A 1 90 ? 12.040 6.373 -3.361 1.00 86.75 90 GLY A N 1
ATOM 683 C CA . GLY A 1 90 ? 12.801 6.007 -4.554 1.00 86.75 90 GLY A CA 1
ATOM 684 C C . GLY A 1 90 ? 12.198 4.781 -5.245 1.00 86.75 90 GLY A C 1
ATOM 685 O O . GLY A 1 90 ? 11.024 4.772 -5.604 1.00 86.75 90 GLY A O 1
ATOM 686 N N . GLU A 1 91 ? 13.004 3.736 -5.423 1.00 87.25 91 GLU A N 1
ATOM 687 C CA . GLU A 1 91 ? 12.594 2.476 -6.064 1.00 87.25 91 GLU A CA 1
ATOM 688 C C . GLU A 1 91 ? 12.146 1.383 -5.076 1.00 87.25 91 GLU A C 1
ATOM 690 O O . GLU A 1 91 ? 11.901 0.238 -5.483 1.00 87.25 91 GLU A O 1
ATOM 695 N N . ALA A 1 92 ? 12.079 1.694 -3.775 1.00 92.38 92 ALA A N 1
ATOM 696 C CA . ALA A 1 92 ? 11.674 0.730 -2.760 1.00 92.38 92 ALA A CA 1
ATOM 697 C C . ALA A 1 92 ? 10.235 0.243 -3.036 1.00 92.38 92 ALA A C 1
ATOM 699 O O . ALA A 1 92 ? 9.321 1.057 -3.175 1.00 92.38 92 ALA A O 1
ATOM 700 N N . PRO A 1 93 ? 9.997 -1.076 -3.145 1.00 93.69 93 PRO A N 1
ATOM 701 C CA . PRO A 1 93 ? 8.673 -1.592 -3.456 1.00 93.69 93 PRO A CA 1
ATOM 702 C C . PRO A 1 93 ? 7.745 -1.567 -2.237 1.00 93.69 93 PRO A C 1
ATOM 704 O O . PRO A 1 93 ? 8.122 -1.938 -1.127 1.00 93.69 93 PRO A O 1
ATOM 707 N N . SER A 1 94 ? 6.476 -1.235 -2.461 1.00 95.19 94 SER A N 1
ATOM 708 C CA . SER A 1 94 ? 5.420 -1.466 -1.469 1.00 95.19 94 SER A CA 1
ATOM 709 C C . SER A 1 94 ? 5.058 -2.956 -1.385 1.00 95.19 94 SER A C 1
ATOM 711 O O . SER A 1 94 ? 5.266 -3.715 -2.336 1.00 95.19 94 SER A O 1
ATOM 713 N N . THR A 1 95 ? 4.475 -3.381 -0.260 1.00 96.81 95 THR A N 1
ATOM 714 C CA . THR A 1 95 ? 3.978 -4.759 -0.055 1.00 96.81 95 THR A CA 1
ATOM 715 C C . THR A 1 95 ? 2.462 -4.836 0.070 1.00 96.81 95 THR A C 1
ATOM 717 O O . THR A 1 95 ? 1.885 -5.913 -0.089 1.00 96.81 95 THR A O 1
ATOM 720 N N . HIS A 1 96 ? 1.806 -3.706 0.329 1.00 96.69 96 HIS A N 1
ATOM 721 C CA . HIS A 1 96 ? 0.364 -3.611 0.488 1.00 96.69 96 HIS A CA 1
ATOM 722 C C . HIS A 1 96 ? -0.185 -2.429 -0.298 1.00 96.69 96 HIS A C 1
ATOM 724 O O . HIS A 1 96 ? 0.430 -1.367 -0.369 1.00 96.69 96 HIS A O 1
ATOM 730 N N . ILE A 1 97 ? -1.381 -2.617 -0.845 1.00 93.44 97 ILE A N 1
ATOM 731 C CA . ILE A 1 97 ? -2.237 -1.527 -1.297 1.00 93.44 97 ILE A CA 1
ATOM 732 C C . ILE A 1 97 ? -3.162 -1.206 -0.130 1.00 93.44 97 ILE A C 1
ATOM 734 O O . ILE A 1 97 ? -3.973 -2.043 0.273 1.00 93.44 97 ILE A O 1
ATOM 738 N N . VAL A 1 98 ? -3.029 -0.006 0.415 1.00 93.81 98 VAL A N 1
ATOM 739 C CA . VAL A 1 98 ? -3.844 0.492 1.517 1.00 93.81 98 VAL A CA 1
ATOM 740 C C . VAL A 1 98 ? -4.930 1.386 0.946 1.00 93.81 98 VAL A C 1
ATOM 742 O O . VAL A 1 98 ? -4.637 2.361 0.263 1.00 93.81 98 VAL A O 1
ATOM 745 N N . LYS A 1 99 ? -6.186 1.016 1.178 1.00 91.88 99 LYS A N 1
ATOM 746 C CA . LYS A 1 99 ? -7.369 1.672 0.620 1.00 91.88 99 LYS A CA 1
ATOM 747 C C . LYS A 1 99 ? -8.085 2.454 1.709 1.00 91.88 99 LYS A C 1
ATOM 749 O O . LYS A 1 99 ? -8.341 1.924 2.792 1.00 91.88 99 LYS A O 1
ATOM 754 N N . GLN A 1 100 ? -8.402 3.697 1.394 1.00 89.88 100 GLN A N 1
ATOM 755 C CA . GLN A 1 100 ? -9.141 4.605 2.253 1.00 89.88 100 GLN A CA 1
ATOM 756 C C . GLN A 1 100 ? -10.649 4.391 2.085 1.00 89.88 100 GLN A C 1
ATOM 758 O O . GLN A 1 100 ? -11.120 3.859 1.073 1.00 89.88 100 GLN A O 1
ATOM 763 N N . SER A 1 101 ? -11.419 4.836 3.076 1.00 84.50 101 SER A N 1
ATOM 764 C CA . SER A 1 101 ? -12.850 5.076 2.883 1.00 84.50 101 SER A CA 1
ATOM 765 C C . SER A 1 101 ? -13.059 6.184 1.849 1.00 84.50 101 SER A C 1
ATOM 767 O O . SER A 1 101 ? -12.147 6.949 1.557 1.00 84.50 101 SER A O 1
ATOM 769 N N . HIS A 1 102 ? -14.262 6.287 1.287 1.00 78.50 102 HIS A N 1
ATOM 770 C CA . HIS A 1 102 ? -14.612 7.395 0.404 1.00 78.50 102 HIS A CA 1
ATOM 771 C C . HIS A 1 102 ? -15.833 8.110 0.974 1.00 78.50 102 HIS A C 1
ATOM 773 O O . HIS A 1 102 ? -16.858 7.477 1.209 1.00 78.50 102 HIS A O 1
ATOM 779 N N . ILE A 1 103 ? -15.780 9.441 1.089 1.00 74.31 103 ILE A N 1
ATOM 780 C CA . ILE A 1 103 ? -16.900 10.260 1.588 1.00 74.31 103 ILE A CA 1
ATOM 781 C C . ILE A 1 103 ? -18.272 9.985 0.932 1.00 74.31 103 ILE A C 1
ATOM 783 O O . ILE A 1 103 ? -19.315 10.190 1.548 1.00 74.31 103 ILE A O 1
ATOM 787 N N . ARG A 1 104 ? -18.307 9.529 -0.328 1.00 75.12 104 ARG A N 1
ATOM 788 C CA . ARG A 1 104 ? -19.557 9.213 -1.046 1.00 75.12 104 ARG A CA 1
ATOM 789 C C . ARG A 1 104 ? -20.016 7.764 -0.873 1.00 75.12 104 ARG A C 1
ATOM 791 O O . ARG A 1 104 ? -21.134 7.449 -1.265 1.00 75.12 104 ARG A O 1
ATOM 798 N N . LEU A 1 105 ? -19.164 6.892 -0.337 1.00 77.81 105 LEU A N 1
ATOM 799 C CA . LEU A 1 105 ? -19.393 5.456 -0.207 1.00 77.81 105 LEU A CA 1
ATOM 800 C C . LEU A 1 105 ? -19.140 5.039 1.244 1.00 77.81 105 LEU A C 1
ATOM 802 O O . LEU A 1 105 ? -18.063 4.554 1.594 1.00 77.81 105 LEU A O 1
ATOM 806 N N . SER A 1 106 ? -20.156 5.233 2.084 1.00 82.00 106 SER A N 1
ATOM 807 C CA . SER A 1 106 ? -20.112 4.827 3.488 1.00 82.00 106 SER A CA 1
ATOM 808 C C . SER A 1 106 ? -19.806 3.337 3.624 1.00 82.00 106 SER A C 1
ATOM 810 O O . SER A 1 106 ? -20.376 2.513 2.901 1.00 82.00 106 SER A O 1
ATOM 812 N N . SER A 1 107 ? -18.951 2.990 4.582 1.00 87.19 107 SER A N 1
ATOM 813 C CA . SER A 1 107 ? -18.584 1.616 4.930 1.00 87.19 107 SER A CA 1
ATOM 814 C C . SER A 1 107 ? -17.954 0.808 3.789 1.00 87.19 107 SER A C 1
ATOM 816 O O . SER A 1 107 ? -17.934 -0.421 3.856 1.00 87.19 107 SER A O 1
ATOM 818 N N . ILE A 1 108 ? -17.410 1.458 2.751 1.00 88.62 108 ILE A N 1
ATOM 819 C CA . ILE A 1 108 ? -16.796 0.766 1.604 1.00 88.62 108 ILE A CA 1
ATOM 820 C C . ILE A 1 108 ? -15.641 -0.150 2.027 1.00 88.62 108 ILE A C 1
ATOM 822 O O . ILE A 1 108 ? -15.559 -1.287 1.568 1.00 88.62 108 ILE A O 1
ATOM 826 N N . VAL A 1 109 ? -14.819 0.300 2.978 1.00 92.06 109 VAL A N 1
ATOM 827 C CA . VAL A 1 109 ? -13.715 -0.473 3.564 1.00 92.06 109 VAL A CA 1
ATOM 828 C C . VAL A 1 109 ? -14.240 -1.729 4.266 1.00 92.06 109 VAL A C 1
ATOM 830 O O . VAL A 1 109 ? -13.748 -2.837 4.038 1.00 92.06 109 VAL A O 1
ATOM 833 N N . THR A 1 110 ? -15.277 -1.585 5.096 1.00 92.19 110 THR A N 1
ATOM 834 C CA . THR A 1 110 ? -15.895 -2.713 5.807 1.00 92.19 110 THR A CA 1
ATOM 835 C C . THR A 1 110 ? -16.569 -3.687 4.844 1.00 92.19 110 THR A C 1
ATOM 837 O O . THR A 1 110 ? -16.435 -4.900 5.010 1.00 92.19 110 THR A O 1
ATOM 840 N N . ASN A 1 111 ? -17.264 -3.168 3.830 1.00 94.12 111 ASN A N 1
ATOM 841 C CA . ASN A 1 111 ? -17.915 -3.967 2.799 1.00 94.12 111 ASN A CA 1
ATOM 842 C C . ASN A 1 111 ? -16.892 -4.795 2.012 1.00 94.12 111 ASN A C 1
ATOM 844 O O . ASN A 1 111 ? -17.069 -6.001 1.842 1.00 94.12 111 ASN A O 1
ATOM 848 N N . GLU A 1 112 ? -15.785 -4.179 1.598 1.00 94.25 112 GLU A N 1
ATOM 849 C CA . GLU A 1 112 ? -14.729 -4.882 0.877 1.00 94.25 112 GLU A CA 1
ATOM 850 C C . GLU A 1 112 ? -14.094 -5.981 1.742 1.00 94.25 112 GLU A C 1
ATOM 852 O O . GLU A 1 112 ? -13.978 -7.124 1.297 1.00 94.25 112 GLU A O 1
ATOM 857 N N . GLN A 1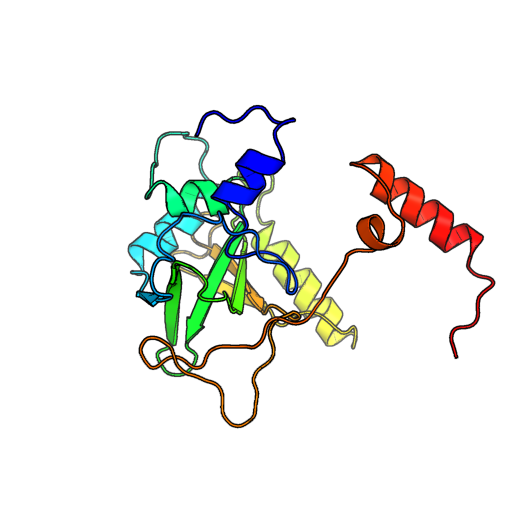 113 ? -13.783 -5.703 3.014 1.00 95.75 113 GLN A N 1
ATOM 858 C CA . GLN A 1 113 ? -13.267 -6.737 3.915 1.00 95.75 113 GLN A CA 1
ATOM 859 C C . GLN A 1 113 ? -14.270 -7.882 4.121 1.00 95.75 113 GLN A C 1
ATOM 861 O O . GLN A 1 113 ? -13.874 -9.049 4.197 1.00 95.75 113 GLN A O 1
ATOM 866 N N . LEU A 1 114 ? -15.568 -7.581 4.221 1.00 96.50 114 LEU A N 1
ATOM 867 C CA . LEU A 1 114 ? -16.610 -8.600 4.333 1.00 96.50 114 LEU A CA 1
ATOM 868 C C . LEU A 1 114 ? -16.647 -9.492 3.085 1.00 96.50 114 LEU A C 1
ATOM 870 O O . LEU A 1 114 ? -16.663 -10.720 3.219 1.00 96.50 114 LEU A O 1
ATOM 874 N N . ALA A 1 115 ? -16.618 -8.894 1.892 1.00 97.06 115 ALA A N 1
ATOM 875 C CA . ALA A 1 115 ? -16.612 -9.615 0.623 1.00 97.06 115 ALA A CA 1
ATOM 876 C C . ALA A 1 115 ? -15.376 -10.518 0.495 1.00 97.06 115 ALA A C 1
ATOM 878 O O . ALA A 1 115 ? -15.517 -11.720 0.265 1.00 97.06 115 ALA A O 1
ATOM 879 N N . MET A 1 116 ? -14.182 -9.977 0.752 1.00 96.81 116 MET A N 1
ATOM 880 C CA . MET A 1 116 ? -12.914 -10.715 0.688 1.00 96.81 116 MET A CA 1
ATOM 881 C C . MET A 1 116 ? -12.895 -11.905 1.652 1.00 96.81 116 MET A C 1
ATOM 883 O O . MET A 1 116 ? -12.575 -13.030 1.265 1.00 96.81 116 MET A O 1
ATOM 887 N N . ARG A 1 117 ? -13.317 -11.702 2.908 1.00 96.69 117 ARG A N 1
ATOM 888 C CA . ARG A 1 117 ? -13.399 -12.792 3.896 1.00 96.69 117 ARG A CA 1
ATOM 889 C C . ARG A 1 117 ? -14.430 -13.848 3.516 1.00 96.69 117 ARG A C 1
ATOM 891 O O . ARG A 1 117 ? -14.219 -15.024 3.803 1.00 96.69 117 ARG A O 1
ATOM 898 N N . THR A 1 118 ? -15.544 -13.442 2.916 1.00 98.00 118 THR A N 1
ATOM 899 C CA . THR A 1 118 ? -16.586 -14.370 2.462 1.00 98.00 118 THR A CA 1
ATOM 900 C C . THR A 1 118 ? -16.073 -15.220 1.306 1.00 98.00 118 THR A C 1
ATOM 902 O O . THR A 1 118 ? -16.145 -16.442 1.387 1.00 98.00 118 THR A O 1
ATOM 905 N N . ALA A 1 119 ? -15.468 -14.599 0.291 1.00 97.81 119 ALA A N 1
ATOM 906 C CA . ALA A 1 119 ? -14.854 -15.294 -0.837 1.00 97.81 119 ALA A CA 1
ATOM 907 C C . ALA A 1 119 ? -13.780 -16.297 -0.376 1.00 97.81 119 ALA A C 1
ATOM 909 O O . ALA A 1 119 ? -13.840 -17.469 -0.748 1.00 97.81 119 ALA A O 1
ATOM 910 N N . ALA A 1 120 ? -12.884 -15.886 0.529 1.00 96.75 120 ALA A N 1
ATOM 911 C CA . ALA A 1 120 ? -11.881 -16.777 1.116 1.00 96.75 120 ALA A CA 1
ATOM 912 C C . ALA A 1 120 ? -12.510 -17.993 1.822 1.00 96.75 120 ALA A C 1
ATOM 914 O O . ALA A 1 120 ? -12.066 -19.124 1.634 1.00 96.75 120 ALA A O 1
ATOM 915 N N . LYS A 1 121 ? -13.575 -17.785 2.613 1.00 97.38 121 LYS A N 1
ATOM 916 C CA . LYS A 1 121 ? -14.301 -18.875 3.294 1.00 97.38 121 LYS A CA 1
ATOM 917 C C . LYS A 1 121 ? -15.011 -19.826 2.331 1.00 97.38 121 LYS A C 1
ATOM 919 O O . LYS A 1 121 ? -15.245 -20.974 2.693 1.00 97.38 121 LYS A O 1
ATOM 924 N N . LEU A 1 122 ? -15.351 -19.356 1.134 1.00 98.12 122 LEU A N 1
ATOM 925 C CA . LEU A 1 122 ? -15.919 -20.165 0.056 1.00 98.12 122 LEU A CA 1
ATOM 926 C C . LEU A 1 122 ? -14.844 -20.875 -0.785 1.00 98.12 122 LEU A C 1
ATOM 928 O O . LEU A 1 122 ? -15.186 -21.563 -1.742 1.00 98.12 122 LEU A O 1
ATOM 932 N N . GLY A 1 123 ? -13.559 -20.731 -0.443 1.00 97.00 123 GLY A N 1
ATOM 933 C CA . GLY A 1 123 ? -12.449 -21.350 -1.170 1.00 97.00 123 GLY A CA 1
ATOM 934 C C . GLY A 1 123 ? -12.036 -20.603 -2.439 1.00 97.00 123 GLY A C 1
ATOM 935 O O . GLY A 1 123 ? -11.252 -21.134 -3.221 1.00 97.00 123 GLY A O 1
ATOM 936 N N . ILE A 1 124 ? -12.535 -19.382 -2.652 1.00 97.81 124 ILE A N 1
ATOM 937 C CA . ILE A 1 124 ? -12.114 -18.538 -3.771 1.00 97.81 124 ILE A CA 1
ATOM 938 C C . ILE A 1 124 ? -10.747 -17.931 -3.422 1.00 97.81 124 ILE A C 1
ATOM 940 O O . ILE A 1 124 ? -10.629 -17.288 -2.372 1.00 97.81 124 ILE A O 1
ATOM 944 N N . PRO A 1 125 ? -9.717 -18.099 -4.273 1.00 95.25 125 PRO A N 1
ATOM 945 C CA . PRO A 1 125 ? -8.435 -17.439 -4.075 1.00 95.25 125 PRO A CA 1
ATOM 946 C C . PRO A 1 125 ? -8.612 -15.922 -4.090 1.00 95.25 125 PRO A C 1
ATOM 948 O O . PRO A 1 125 ? -9.102 -15.348 -5.060 1.00 95.25 125 PRO A O 1
ATOM 951 N N . VAL A 1 126 ? -8.207 -15.269 -3.007 1.00 95.88 126 VAL A N 1
ATOM 952 C CA . VAL A 1 126 ? -8.259 -13.814 -2.861 1.00 95.88 126 VAL A CA 1
ATOM 953 C C . VAL A 1 126 ? -6.979 -13.311 -2.208 1.00 95.88 126 VAL A C 1
ATOM 955 O O . VAL A 1 126 ? -6.317 -14.043 -1.469 1.00 95.88 126 VAL A O 1
ATOM 958 N N . ALA A 1 127 ? -6.633 -12.049 -2.460 1.00 93.31 127 ALA A N 1
ATOM 959 C CA . ALA A 1 127 ? -5.532 -11.401 -1.760 1.00 93.31 127 ALA A CA 1
ATOM 960 C C . ALA A 1 127 ? -5.799 -11.377 -0.246 1.00 93.31 127 ALA A C 1
ATOM 962 O O . ALA A 1 127 ? -6.910 -11.077 0.194 1.00 93.31 127 ALA A O 1
ATOM 963 N N . ALA A 1 128 ? -4.779 -11.670 0.561 1.00 94.94 128 ALA A N 1
ATOM 964 C CA . ALA A 1 128 ? -4.891 -11.516 2.005 1.00 94.94 128 ALA A CA 1
ATOM 965 C C . ALA A 1 128 ? -5.136 -10.039 2.341 1.00 94.94 128 ALA A C 1
ATOM 967 O O . ALA A 1 128 ? -4.426 -9.166 1.839 1.00 94.94 128 ALA A O 1
ATOM 968 N N . SER A 1 129 ? -6.127 -9.756 3.183 1.00 96.12 129 SER A N 1
ATOM 969 C CA . SER A 1 129 ? -6.460 -8.386 3.565 1.00 96.12 129 SER A CA 1
ATOM 970 C C . SER A 1 129 ? -6.929 -8.268 5.009 1.00 96.12 129 SER A C 1
ATOM 972 O O . SER A 1 129 ? -7.536 -9.189 5.572 1.00 96.12 129 SER A O 1
ATOM 974 N N . PHE A 1 130 ? -6.666 -7.114 5.614 1.00 96.19 130 PHE A N 1
ATOM 975 C CA . PHE A 1 130 ? -7.074 -6.809 6.981 1.00 96.19 130 PHE A CA 1
ATOM 976 C C . PHE A 1 130 ? -7.384 -5.324 7.169 1.00 96.19 130 PHE A C 1
ATOM 978 O O . PHE A 1 130 ? -6.925 -4.466 6.417 1.00 96.19 130 PHE A O 1
ATOM 985 N N . ILE A 1 131 ? -8.185 -5.035 8.195 1.00 96.69 131 ILE A N 1
ATOM 986 C CA . ILE A 1 131 ? -8.514 -3.666 8.587 1.00 96.69 131 ILE A CA 1
ATOM 987 C C . ILE A 1 131 ? -7.373 -3.108 9.427 1.00 96.69 131 ILE A C 1
ATOM 989 O O . ILE A 1 131 ? -7.009 -3.701 10.444 1.00 96.69 131 ILE A O 1
ATOM 993 N N . ILE A 1 132 ? -6.867 -1.943 9.035 1.00 96.06 132 ILE A N 1
ATOM 994 C CA . ILE A 1 132 ? -6.089 -1.083 9.923 1.00 96.06 132 ILE A CA 1
ATOM 995 C C . ILE A 1 132 ? -7.105 -0.214 10.660 1.00 96.06 132 ILE A C 1
ATOM 997 O O . ILE A 1 132 ? -7.838 0.532 10.018 1.00 96.06 132 ILE A O 1
ATOM 1001 N N . ASN A 1 133 ? -7.177 -0.328 11.984 1.00 94.12 133 ASN A N 1
ATOM 1002 C CA . ASN A 1 133 ? -8.023 0.531 12.810 1.00 94.12 133 ASN A CA 1
ATOM 1003 C C . ASN A 1 133 ? -7.140 1.497 13.600 1.00 94.12 133 ASN A C 1
ATOM 1005 O O . ASN A 1 133 ? -6.303 1.067 14.393 1.00 94.12 133 ASN A O 1
ATOM 1009 N N . THR A 1 134 ? -7.339 2.792 13.383 1.00 90.75 134 THR A N 1
ATOM 1010 C CA . THR A 1 134 ? -6.558 3.865 13.998 1.00 90.75 134 THR A CA 1
ATOM 1011 C C . THR A 1 134 ? -7.319 4.635 15.080 1.00 90.75 134 THR A C 1
ATOM 1013 O O . THR A 1 134 ? -6.778 5.595 15.635 1.00 90.75 134 THR A O 1
ATOM 1016 N N . GLY A 1 135 ? -8.560 4.246 15.390 1.00 90.88 135 GLY A N 1
ATOM 1017 C CA . GLY A 1 135 ? -9.446 5.001 16.276 1.00 90.88 135 GLY A CA 1
ATOM 1018 C C . GLY A 1 135 ? -10.695 4.234 16.713 1.00 90.88 135 GLY A C 1
ATOM 1019 O O . GLY A 1 135 ? -10.615 3.112 17.214 1.00 90.88 135 GLY A O 1
ATOM 1020 N N . ALA A 1 136 ? -11.866 4.860 16.569 1.00 87.81 136 ALA A N 1
ATOM 1021 C CA . ALA A 1 136 ? -13.142 4.334 17.056 1.00 87.81 136 ALA A CA 1
ATOM 1022 C C . ALA A 1 136 ? -13.794 3.310 16.105 1.00 87.81 136 ALA A C 1
ATOM 1024 O O . ALA A 1 136 ? -14.900 2.842 16.378 1.00 87.81 136 ALA A O 1
ATOM 1025 N N . GLY A 1 137 ? -13.132 2.954 14.998 1.00 84.50 137 GLY A N 1
ATOM 1026 C CA . GLY A 1 137 ? -13.641 1.997 14.011 1.00 84.50 137 GLY A CA 1
ATOM 1027 C C . GLY A 1 137 ? -14.708 2.560 13.067 1.00 84.50 137 GLY A C 1
ATOM 1028 O O . GLY A 1 137 ? -15.466 1.787 12.484 1.00 84.50 137 GLY A O 1
ATOM 1029 N N . LYS A 1 138 ? -14.796 3.888 12.934 1.00 88.12 138 LYS A N 1
ATOM 1030 C CA . LYS A 1 138 ? -15.620 4.564 11.921 1.00 88.12 138 LYS A CA 1
ATOM 1031 C C . LYS A 1 138 ? -14.866 4.670 10.597 1.00 88.12 138 LYS A C 1
ATOM 1033 O O . LYS A 1 138 ? -13.659 4.469 10.569 1.00 88.12 138 LYS A O 1
ATOM 1038 N N . ASP A 1 139 ? -15.556 5.055 9.526 1.00 86.12 139 ASP A N 1
ATOM 1039 C CA . ASP A 1 139 ? -14.973 5.198 8.182 1.00 86.12 139 ASP A CA 1
ATOM 1040 C C . ASP A 1 139 ? -13.717 6.096 8.140 1.00 86.12 139 ASP A C 1
ATOM 1042 O O . ASP A 1 139 ? -12.793 5.797 7.391 1.00 86.12 139 ASP A O 1
ATOM 1046 N N . GLU A 1 140 ? -13.660 7.144 8.968 1.00 88.25 140 GLU A N 1
ATOM 1047 C CA . GLU A 1 140 ? -12.520 8.073 9.117 1.00 88.25 140 GLU A CA 1
ATOM 1048 C C . GLU A 1 140 ? -11.344 7.515 9.945 1.00 88.25 140 GLU A C 1
ATOM 1050 O O . GLU A 1 140 ? -10.282 8.128 10.012 1.00 88.25 140 GLU A O 1
ATOM 1055 N N . ASP A 1 141 ? -11.534 6.357 10.580 1.00 91.81 141 ASP A N 1
ATOM 1056 C CA . ASP A 1 141 ? -10.569 5.694 11.464 1.00 91.81 141 ASP A CA 1
ATOM 1057 C C . ASP A 1 141 ? -10.090 4.345 10.908 1.00 91.81 141 ASP A C 1
ATOM 1059 O O . ASP A 1 141 ? -9.342 3.631 11.584 1.00 91.81 141 ASP A O 1
ATOM 1063 N N . ILE A 1 142 ? -10.566 3.934 9.728 1.00 93.88 142 ILE A N 1
ATOM 1064 C CA . ILE A 1 142 ? -10.259 2.617 9.171 1.00 93.88 142 ILE A CA 1
ATOM 1065 C C . ILE A 1 142 ? -9.710 2.692 7.754 1.00 93.88 142 ILE A C 1
ATOM 1067 O O . ILE A 1 142 ? -10.145 3.481 6.919 1.00 93.88 142 ILE A O 1
ATOM 1071 N N . LEU A 1 143 ? -8.781 1.784 7.478 1.00 94.88 143 LEU A N 1
ATOM 1072 C CA . LEU A 1 143 ? -8.234 1.517 6.154 1.00 94.88 143 LEU A CA 1
ATOM 1073 C C . LEU A 1 143 ? -8.325 0.016 5.875 1.00 94.88 143 LEU A C 1
ATOM 1075 O O . LEU A 1 143 ? -8.330 -0.801 6.801 1.00 94.88 143 LEU A O 1
ATOM 1079 N N . LEU A 1 144 ? -8.326 -0.359 4.599 1.00 95.88 144 LEU A N 1
ATOM 1080 C CA . LEU A 1 144 ? -8.135 -1.745 4.178 1.00 95.88 144 LEU A CA 1
ATOM 1081 C C . LEU A 1 144 ? -6.716 -1.933 3.649 1.00 95.88 144 LEU A C 1
ATOM 1083 O O . LEU A 1 144 ? -6.375 -1.378 2.609 1.00 95.88 144 LEU A O 1
ATOM 1087 N N . ALA A 1 145 ? -5.912 -2.761 4.307 1.00 97.12 145 ALA A N 1
ATOM 1088 C CA . ALA A 1 145 ? -4.641 -3.222 3.765 1.00 97.12 145 ALA A CA 1
ATOM 1089 C C . ALA A 1 145 ? -4.859 -4.513 2.977 1.00 97.12 145 ALA A C 1
ATOM 1091 O O . ALA A 1 145 ? -5.248 -5.528 3.553 1.00 97.12 145 ALA A O 1
ATOM 1092 N N . ALA A 1 146 ? -4.590 -4.491 1.674 1.00 96.31 146 ALA A N 1
ATOM 1093 C CA . ALA A 1 146 ? -4.576 -5.677 0.826 1.00 96.31 146 ALA A CA 1
ATOM 1094 C C . ALA A 1 146 ? -3.136 -6.016 0.435 1.00 96.31 146 ALA A C 1
ATOM 1096 O O . ALA A 1 146 ? -2.432 -5.184 -0.143 1.00 96.31 146 ALA A O 1
ATOM 1097 N N . LYS A 1 147 ? -2.691 -7.236 0.743 1.00 96.56 147 LYS A N 1
ATOM 1098 C CA . LYS A 1 147 ? -1.359 -7.713 0.376 1.00 96.56 147 LYS A CA 1
ATOM 1099 C C . LYS A 1 147 ? -1.244 -7.805 -1.140 1.00 96.56 147 LYS A C 1
ATOM 1101 O O . LYS A 1 147 ? -2.109 -8.363 -1.817 1.00 96.56 147 LYS A O 1
ATOM 1106 N N . ARG A 1 148 ? -0.149 -7.270 -1.660 1.00 95.31 148 ARG A N 1
ATOM 1107 C CA . ARG A 1 148 ? 0.181 -7.314 -3.079 1.00 95.31 148 ARG A CA 1
ATOM 1108 C C . ARG A 1 148 ? 0.593 -8.722 -3.484 1.00 95.31 148 ARG A C 1
ATOM 1110 O O . ARG A 1 148 ? 1.493 -9.302 -2.884 1.00 95.31 148 ARG A O 1
ATOM 1117 N N . TYR A 1 149 ? -0.077 -9.269 -4.491 1.00 93.44 149 TYR A N 1
ATOM 1118 C CA . TYR A 1 149 ? 0.244 -10.582 -5.053 1.00 93.44 149 TYR A CA 1
ATOM 1119 C C . TYR A 1 149 ? 1.277 -10.497 -6.187 1.00 93.44 149 TYR A C 1
ATOM 1121 O O . TYR A 1 149 ? 1.885 -11.502 -6.533 1.00 93.44 149 TYR A O 1
ATOM 1129 N N . ASP A 1 150 ? 1.562 -9.293 -6.685 1.00 93.12 150 ASP A N 1
ATOM 1130 C CA . ASP A 1 150 ? 2.663 -8.980 -7.602 1.00 93.12 150 ASP A CA 1
ATOM 1131 C C . ASP A 1 150 ? 3.987 -8.676 -6.872 1.00 93.12 150 ASP A C 1
ATOM 1133 O O . ASP A 1 150 ? 4.886 -8.006 -7.395 1.00 93.12 150 ASP A O 1
ATOM 1137 N N . ARG A 1 151 ? 4.104 -9.142 -5.624 1.00 94.69 151 ARG A N 1
ATOM 1138 C CA . ARG A 1 151 ? 5.274 -8.986 -4.757 1.00 94.69 151 ARG A CA 1
ATOM 1139 C C . ARG A 1 151 ? 5.612 -10.333 -4.124 1.00 94.69 151 ARG A C 1
ATOM 1141 O O . ARG A 1 151 ? 4.832 -10.867 -3.337 1.00 94.69 151 ARG A O 1
ATOM 1148 N N . GLY A 1 152 ? 6.777 -10.882 -4.465 1.00 92.75 152 GLY A N 1
ATOM 1149 C CA . GLY A 1 152 ? 7.238 -12.190 -3.987 1.00 92.75 152 GLY A CA 1
ATOM 1150 C C . GLY A 1 152 ? 8.570 -12.100 -3.249 1.00 92.75 152 GLY A C 1
ATOM 1151 O O . GLY A 1 152 ? 9.432 -11.320 -3.630 1.00 92.75 152 GLY A O 1
ATOM 1152 N N . TYR A 1 153 ? 8.769 -12.911 -2.212 1.00 93.88 153 TYR A N 1
ATOM 1153 C CA . TYR A 1 153 ? 10.047 -12.988 -1.499 1.00 93.88 153 TYR A CA 1
ATOM 1154 C C . TYR A 1 153 ? 10.859 -14.196 -1.966 1.00 93.88 153 TYR A C 1
ATOM 1156 O O . TYR A 1 153 ? 10.312 -15.277 -2.180 1.00 93.88 153 TYR A O 1
ATOM 1164 N N . THR A 1 154 ? 12.170 -14.014 -2.109 1.00 91.62 154 THR A N 1
ATOM 1165 C CA . THR A 1 154 ? 13.113 -15.125 -2.286 1.00 91.62 154 THR A CA 1
ATOM 1166 C C . THR A 1 154 ? 13.517 -15.694 -0.924 1.00 91.62 154 THR A C 1
ATOM 1168 O O . THR A 1 154 ? 13.252 -15.090 0.112 1.00 91.62 154 THR A O 1
ATOM 1171 N N . ASN A 1 155 ? 14.204 -16.841 -0.910 1.00 89.62 155 ASN A N 1
ATOM 1172 C CA . ASN A 1 155 ? 14.724 -17.436 0.333 1.00 89.62 155 ASN A CA 1
ATOM 1173 C C . ASN A 1 155 ? 15.749 -16.534 1.046 1.00 89.62 155 ASN A C 1
ATOM 1175 O O . ASN A 1 155 ? 15.882 -16.586 2.265 1.00 89.62 155 ASN A O 1
ATOM 1179 N N . HIS A 1 156 ? 16.473 -15.715 0.279 1.00 91.19 156 HIS A N 1
ATOM 1180 C CA . HIS A 1 156 ? 17.478 -14.773 0.768 1.00 91.19 156 HIS A CA 1
ATOM 1181 C C . HIS A 1 156 ? 17.220 -13.407 0.124 1.00 91.19 156 HIS A C 1
ATOM 1183 O O . HIS A 1 156 ? 17.886 -13.051 -0.853 1.00 91.19 156 HIS A O 1
ATOM 1189 N N . PRO A 1 157 ? 16.200 -12.671 0.597 1.00 93.19 157 PRO A N 1
ATOM 1190 C CA . PRO A 1 157 ? 15.866 -11.381 0.021 1.00 93.19 157 PRO A CA 1
ATOM 1191 C C . PRO A 1 157 ? 16.987 -10.384 0.316 1.00 93.19 157 PRO A C 1
ATOM 1193 O O . PRO A 1 157 ? 17.580 -10.389 1.397 1.00 93.19 157 PRO A O 1
ATOM 1196 N N . ARG A 1 158 ? 17.257 -9.494 -0.642 1.00 94.75 158 ARG A N 1
ATOM 1197 C CA . ARG A 1 158 ? 18.052 -8.291 -0.365 1.00 94.75 158 ARG A CA 1
ATOM 1198 C C . ARG A 1 158 ? 17.344 -7.459 0.709 1.00 94.75 158 ARG A C 1
ATOM 1200 O O . ARG A 1 158 ? 16.123 -7.553 0.838 1.00 94.75 158 ARG A O 1
ATOM 1207 N N . THR A 1 159 ? 18.077 -6.622 1.433 1.00 95.75 159 THR A N 1
ATOM 1208 C CA . THR A 1 159 ? 17.498 -5.749 2.460 1.00 95.75 159 THR A CA 1
ATOM 1209 C C . THR A 1 159 ? 17.704 -4.271 2.143 1.00 95.75 159 THR A C 1
ATOM 1211 O O . THR A 1 159 ? 18.705 -3.889 1.539 1.00 95.75 159 THR A O 1
ATOM 1214 N N . ILE A 1 160 ? 16.736 -3.450 2.545 1.00 95.69 160 ILE A N 1
ATOM 1215 C CA . ILE A 1 160 ? 16.794 -1.982 2.568 1.00 95.69 160 ILE A CA 1
ATOM 1216 C C . ILE A 1 160 ? 16.346 -1.568 3.968 1.00 95.69 160 ILE A C 1
ATOM 1218 O O . ILE A 1 160 ? 15.309 -2.039 4.426 1.00 95.69 160 ILE A O 1
ATOM 1222 N N . ASP A 1 161 ? 17.142 -0.759 4.669 1.00 94.88 161 ASP A N 1
ATOM 1223 C CA . ASP A 1 161 ? 16.859 -0.314 6.047 1.00 94.88 161 ASP A CA 1
ATOM 1224 C C . ASP A 1 161 ? 16.525 -1.465 7.016 1.00 94.88 161 ASP A C 1
ATOM 1226 O O . ASP A 1 161 ? 15.672 -1.363 7.897 1.00 94.88 161 ASP A O 1
ATOM 1230 N N . GLY A 1 162 ? 17.182 -2.612 6.817 1.00 93.62 162 GLY A N 1
ATOM 1231 C CA . GLY A 1 162 ? 16.945 -3.835 7.588 1.00 93.62 162 GLY A CA 1
ATOM 1232 C C . GLY A 1 162 ? 15.663 -4.593 7.222 1.00 93.62 162 GLY A C 1
ATOM 1233 O O . GLY A 1 162 ? 15.453 -5.683 7.741 1.00 93.62 162 GLY A O 1
ATOM 1234 N N . GLN A 1 163 ? 14.838 -4.080 6.306 1.00 95.62 163 GLN A N 1
ATOM 1235 C CA . GLN A 1 163 ? 13.630 -4.750 5.828 1.00 95.62 163 GLN A CA 1
ATOM 1236 C C . GLN A 1 163 ? 13.932 -5.640 4.616 1.00 95.62 163 GLN A C 1
ATOM 1238 O O . GLN A 1 163 ? 14.636 -5.199 3.701 1.00 95.62 163 GLN A O 1
ATOM 1243 N N . PRO A 1 164 ? 13.390 -6.870 4.547 1.00 96.25 164 PRO A N 1
ATOM 1244 C CA . PRO A 1 164 ? 13.502 -7.700 3.357 1.00 96.25 164 PRO A CA 1
ATOM 1245 C C . PRO A 1 164 ? 12.743 -7.061 2.189 1.00 96.25 164 PRO A C 1
ATOM 1247 O O . PRO A 1 164 ? 11.597 -6.632 2.314 1.00 96.25 164 PRO A O 1
ATOM 1250 N N . VAL A 1 165 ? 13.368 -7.031 1.019 1.00 95.50 165 VAL A N 1
ATOM 1251 C CA . VAL A 1 165 ? 12.789 -6.414 -0.173 1.00 95.50 165 VAL A CA 1
ATOM 1252 C C . VAL A 1 165 ? 12.159 -7.492 -1.054 1.00 95.50 165 VAL A C 1
ATOM 1254 O O . VAL A 1 165 ? 12.865 -8.423 -1.454 1.00 95.50 165 VAL A O 1
ATOM 1257 N N . PRO A 1 166 ? 10.861 -7.390 -1.390 1.00 95.38 166 PRO A N 1
ATOM 1258 C CA . PRO A 1 166 ? 10.240 -8.303 -2.337 1.00 95.38 166 PRO A CA 1
ATOM 1259 C C . PRO A 1 166 ? 10.742 -8.057 -3.767 1.00 95.38 166 PRO A C 1
ATOM 1261 O O . PRO A 1 166 ? 11.038 -6.931 -4.170 1.00 95.38 166 PRO A O 1
ATOM 1264 N N . ASN A 1 167 ? 10.751 -9.117 -4.566 1.00 93.81 167 ASN A N 1
ATOM 1265 C CA . ASN A 1 167 ? 10.806 -9.030 -6.017 1.00 93.81 167 ASN A CA 1
ATOM 1266 C C . ASN A 1 167 ? 9.461 -8.536 -6.557 1.00 93.81 167 ASN A C 1
ATOM 1268 O O . ASN A 1 167 ? 8.399 -8.937 -6.070 1.00 93.81 167 ASN A O 1
ATOM 1272 N N . ARG A 1 168 ? 9.513 -7.718 -7.610 1.00 92.44 168 ARG A N 1
ATOM 1273 C CA . ARG A 1 168 ? 8.338 -7.363 -8.409 1.00 92.44 168 ARG A CA 1
ATOM 1274 C C . ARG A 1 168 ? 8.034 -8.498 -9.385 1.00 92.44 168 ARG A C 1
ATOM 1276 O O . ARG A 1 168 ? 8.946 -8.998 -10.044 1.00 92.44 168 ARG A O 1
ATOM 1283 N N . LEU A 1 169 ? 6.774 -8.907 -9.456 1.00 92.19 169 LEU A N 1
ATOM 1284 C CA . LEU A 1 169 ? 6.304 -9.917 -10.401 1.00 92.19 169 LEU A CA 1
ATOM 1285 C C . LEU A 1 169 ? 5.514 -9.226 -11.509 1.00 92.19 169 LEU A C 1
ATOM 1287 O O . LEU A 1 169 ? 4.729 -8.325 -11.221 1.00 92.19 169 LEU A O 1
ATOM 1291 N N . HIS A 1 170 ? 5.727 -9.637 -12.762 1.00 90.62 170 HIS A N 1
ATOM 1292 C CA . HIS A 1 170 ? 5.024 -9.028 -13.888 1.00 90.62 170 HIS A CA 1
ATOM 1293 C C . HIS A 1 170 ? 3.532 -9.321 -13.779 1.00 90.62 170 HIS A C 1
ATOM 1295 O O . HIS A 1 170 ? 3.144 -10.443 -13.449 1.00 90.62 170 HIS A O 1
ATOM 1301 N N . GLN A 1 171 ? 2.711 -8.310 -14.041 1.00 85.00 171 GLN A N 1
ATOM 1302 C CA . GLN A 1 171 ? 1.265 -8.427 -13.994 1.00 85.00 171 GLN A CA 1
ATOM 1303 C C . GLN A 1 171 ? 0.644 -7.430 -14.967 1.00 85.00 171 GLN A C 1
ATOM 1305 O O . GLN A 1 171 ? 1.046 -6.268 -14.999 1.00 85.00 171 GLN A O 1
ATOM 1310 N N . GLU A 1 172 ? -0.375 -7.887 -15.683 1.00 84.50 172 GLU A N 1
ATOM 1311 C CA . GLU A 1 172 ? -1.251 -7.068 -16.512 1.00 84.50 172 GLU A CA 1
ATOM 1312 C C . GLU A 1 172 ? -2.705 -7.360 -16.133 1.00 84.50 172 GLU A C 1
ATOM 1314 O O . GLU A 1 172 ? -3.029 -8.446 -15.632 1.00 84.50 172 GLU A O 1
ATOM 1319 N N . ASP A 1 173 ? -3.579 -6.373 -16.308 1.00 82.62 173 ASP A N 1
ATOM 1320 C CA . ASP A 1 173 ? -5.017 -6.614 -16.281 1.00 82.62 173 ASP A CA 1
ATOM 1321 C C . ASP A 1 173 ? -5.528 -7.063 -17.662 1.00 82.62 173 ASP A C 1
ATOM 1323 O O . ASP A 1 173 ? -4.838 -6.980 -18.678 1.00 82.62 173 ASP A O 1
ATOM 1327 N N . MET A 1 174 ? -6.766 -7.558 -17.714 1.00 80.50 174 MET A N 1
ATOM 1328 C CA . MET A 1 174 ? -7.353 -8.026 -18.973 1.00 80.50 174 MET A CA 1
ATOM 1329 C C . MET A 1 174 ? -7.523 -6.909 -20.010 1.00 80.50 174 MET A C 1
ATOM 1331 O O . MET A 1 174 ? -7.550 -7.201 -21.200 1.00 80.50 174 MET A O 1
ATOM 1335 N N . ALA A 1 175 ? -7.662 -5.646 -19.598 1.00 79.38 175 ALA A N 1
ATOM 1336 C CA . ALA A 1 175 ? -7.780 -4.548 -20.551 1.00 79.38 175 ALA A CA 1
ATOM 1337 C C . ALA A 1 175 ? -6.436 -4.293 -21.242 1.00 79.38 175 ALA A C 1
ATOM 1339 O O . ALA A 1 175 ? -6.415 -4.105 -22.455 1.00 79.38 175 ALA A O 1
ATOM 1340 N N . GLN A 1 176 ? -5.334 -4.339 -20.493 1.00 79.75 176 GLN A N 1
ATOM 1341 C CA . GLN A 1 176 ? -3.973 -4.216 -21.012 1.00 79.75 176 GLN A CA 1
ATOM 1342 C C . GLN A 1 176 ? -3.637 -5.359 -21.974 1.00 79.75 176 GLN A C 1
ATOM 1344 O O . GLN A 1 176 ? -3.274 -5.082 -23.118 1.00 79.75 176 GLN A O 1
ATOM 1349 N N . GLU A 1 177 ? -3.882 -6.609 -21.567 1.00 81.19 177 GLU A N 1
ATOM 1350 C CA . GLU A 1 177 ? -3.652 -7.799 -22.404 1.00 81.19 177 GLU A CA 1
ATOM 1351 C C . GLU A 1 177 ? -4.427 -7.709 -23.732 1.00 81.19 177 GLU A C 1
ATOM 1353 O O . GLU A 1 177 ? -3.917 -8.017 -24.809 1.00 81.19 177 GLU A O 1
ATOM 1358 N N . LEU A 1 178 ? -5.671 -7.221 -23.673 1.00 84.31 178 LEU A N 1
ATOM 1359 C CA . LEU A 1 178 ? -6.546 -7.071 -24.839 1.00 84.31 178 LEU A CA 1
ATOM 1360 C C . LEU A 1 178 ? -6.374 -5.729 -25.569 1.00 84.31 178 LEU A C 1
ATOM 1362 O O . LEU A 1 178 ? -7.104 -5.458 -26.525 1.00 84.31 178 LEU A O 1
ATOM 1366 N N . SER A 1 179 ? -5.435 -4.878 -25.140 1.00 83.00 179 SER A N 1
ATOM 1367 C CA . SER A 1 179 ? -5.200 -3.537 -25.700 1.00 83.00 179 SER A CA 1
ATOM 1368 C C . SER A 1 179 ? -6.456 -2.644 -25.743 1.00 83.00 179 SER A C 1
ATOM 1370 O O . SER A 1 179 ? -6.646 -1.833 -26.656 1.00 83.00 179 SER A O 1
ATOM 1372 N N . LEU A 1 180 ? -7.341 -2.787 -24.754 1.00 80.12 180 LEU A N 1
ATOM 1373 C CA . LEU A 1 180 ? -8.570 -2.010 -24.614 1.00 80.12 180 LEU A CA 1
ATOM 1374 C C . LEU A 1 180 ? -8.296 -0.677 -23.906 1.00 80.12 180 LEU A C 1
ATOM 1376 O O . LEU A 1 180 ? -7.601 -0.615 -22.897 1.00 80.12 180 LEU A O 1
ATOM 1380 N N . GLN A 1 181 ? -8.891 0.404 -24.415 1.00 74.31 181 GLN A N 1
ATOM 1381 C CA . GLN A 1 181 ? -8.704 1.755 -23.875 1.00 74.31 181 GLN A CA 1
ATOM 1382 C C . GLN A 1 181 ? -9.903 2.216 -23.025 1.00 74.31 181 GLN A C 1
ATOM 1384 O O . GLN A 1 181 ? -11.057 2.171 -23.464 1.00 74.31 181 GLN A O 1
ATOM 1389 N N . GLY A 1 182 ? -9.620 2.747 -21.832 1.00 62.09 182 GLY A N 1
ATOM 1390 C CA . GLY A 1 182 ? -10.572 3.489 -20.993 1.00 62.09 182 GLY A CA 1
ATOM 1391 C C . GLY A 1 182 ? -11.756 2.680 -20.434 1.00 62.09 182 GLY A C 1
ATOM 1392 O O . GLY A 1 182 ? -11.758 1.452 -20.433 1.00 62.09 182 GLY A O 1
ATOM 1393 N N . PHE A 1 183 ? -12.800 3.383 -19.969 1.00 49.47 183 PHE A N 1
ATOM 1394 C CA . PHE A 1 183 ? -14.002 2.796 -19.339 1.00 49.47 183 PHE A CA 1
ATOM 1395 C C . PHE A 1 183 ? -14.754 1.787 -20.221 1.00 49.47 183 PHE A C 1
ATOM 1397 O O . PHE A 1 183 ? -15.392 0.872 -19.709 1.00 49.47 183 PHE A O 1
ATOM 1404 N N . SER A 1 184 ? -14.620 1.901 -21.544 1.00 52.56 184 SER A N 1
ATOM 1405 C CA . SER A 1 184 ? -15.172 0.942 -22.509 1.00 52.56 184 SER A CA 1
ATOM 1406 C C . SER A 1 184 ? -14.504 -0.441 -22.473 1.00 52.56 184 SER A C 1
ATOM 1408 O O . SER A 1 184 ? -14.963 -1.356 -23.152 1.00 52.56 184 SER A O 1
ATOM 1410 N N . GLY A 1 185 ? -13.406 -0.597 -21.726 1.00 54.88 185 GLY A N 1
ATOM 1411 C CA . GLY A 1 185 ? -12.740 -1.879 -21.526 1.00 54.88 185 GLY A CA 1
ATOM 1412 C C . GLY A 1 185 ? -13.571 -2.846 -20.684 1.00 54.88 185 GLY A C 1
ATOM 1413 O O . GLY A 1 185 ? -13.628 -4.020 -21.016 1.00 54.88 185 GLY A O 1
ATOM 1414 N N . ALA A 1 186 ? -14.274 -2.373 -19.649 1.00 56.50 186 ALA A N 1
ATOM 1415 C CA . ALA A 1 186 ? -15.022 -3.253 -18.744 1.00 56.50 186 ALA A CA 1
ATOM 1416 C C . ALA A 1 186 ? -16.208 -3.954 -19.435 1.00 56.50 186 ALA A C 1
ATOM 1418 O O . ALA A 1 186 ? -16.383 -5.162 -19.284 1.00 56.50 186 ALA A O 1
ATOM 1419 N N . GLU A 1 187 ? -16.984 -3.214 -20.232 1.00 58.97 187 GLU A N 1
ATOM 1420 C CA . GLU A 1 187 ? -18.084 -3.770 -21.035 1.00 58.97 187 GLU A CA 1
ATOM 1421 C C . GLU A 1 187 ? -17.548 -4.690 -22.140 1.00 58.97 187 GLU A C 1
ATOM 1423 O O . GLU A 1 187 ? -18.019 -5.814 -22.293 1.00 58.97 187 GLU A O 1
ATOM 1428 N N . ARG A 1 188 ? -16.470 -4.286 -22.830 1.00 58.25 188 ARG A N 1
ATOM 1429 C CA . ARG A 1 188 ? -15.853 -5.111 -23.880 1.00 58.25 188 ARG A CA 1
ATOM 1430 C C . ARG A 1 188 ? -15.215 -6.396 -23.355 1.00 58.25 188 ARG A C 1
ATOM 1432 O O . ARG A 1 188 ? -15.270 -7.408 -24.041 1.00 58.25 188 ARG A O 1
ATOM 1439 N N . ILE A 1 189 ? -14.651 -6.396 -22.146 1.00 58.31 189 ILE A N 1
ATOM 1440 C CA . ILE A 1 189 ? -14.149 -7.619 -21.499 1.00 58.31 189 ILE A CA 1
ATOM 1441 C C . ILE A 1 189 ? -15.304 -8.584 -21.225 1.00 58.31 189 ILE A C 1
ATOM 1443 O O . ILE A 1 189 ? -15.162 -9.781 -21.472 1.00 58.31 189 ILE A O 1
ATOM 1447 N N . HIS A 1 190 ? -16.447 -8.084 -20.743 1.00 59.34 190 HIS A N 1
ATOM 1448 C CA . HIS A 1 190 ? -17.626 -8.921 -20.527 1.00 59.34 190 HIS A CA 1
ATOM 1449 C C . HIS A 1 190 ? -18.089 -9.583 -21.832 1.00 59.34 190 HIS A C 1
ATOM 1451 O O . HIS A 1 190 ? -18.297 -10.799 -21.855 1.00 59.34 190 HIS A O 1
ATOM 1457 N N . ASP A 1 191 ? -18.164 -8.820 -22.922 1.00 59.62 191 ASP A N 1
ATOM 1458 C CA . ASP A 1 191 ? -18.573 -9.333 -24.233 1.00 59.62 191 ASP A CA 1
ATOM 1459 C C . ASP A 1 191 ? -17.577 -10.372 -24.780 1.00 59.62 191 ASP A C 1
ATOM 1461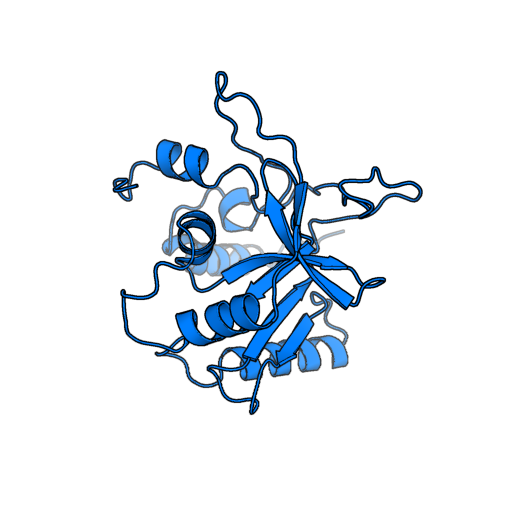 O O . ASP A 1 191 ? -17.982 -11.466 -25.171 1.00 59.62 191 ASP A O 1
ATOM 1465 N N . ILE A 1 192 ? -16.268 -10.099 -24.703 1.00 61.12 192 ILE A N 1
ATOM 1466 C CA . ILE A 1 192 ? -15.202 -11.014 -25.156 1.00 61.12 192 ILE A CA 1
ATOM 1467 C C . ILE A 1 192 ? -15.219 -12.329 -24.365 1.00 61.12 192 ILE A C 1
ATOM 1469 O O . ILE A 1 192 ? -15.131 -13.408 -24.955 1.00 61.12 192 ILE A O 1
ATOM 1473 N N . ILE A 1 193 ? -15.362 -12.273 -23.034 1.00 59.75 193 ILE A N 1
ATOM 1474 C CA . ILE A 1 193 ? -15.445 -13.480 -22.193 1.00 59.75 193 ILE A CA 1
ATOM 1475 C C . ILE A 1 193 ? -16.682 -14.307 -22.561 1.00 59.75 193 ILE A C 1
ATOM 1477 O O . ILE A 1 193 ? -16.607 -15.536 -22.623 1.00 59.75 193 ILE A O 1
ATOM 1481 N N . THR A 1 194 ? -17.812 -13.649 -22.820 1.00 57.22 194 THR A N 1
ATOM 1482 C CA . THR A 1 194 ? -19.086 -14.317 -23.118 1.00 57.22 194 THR A CA 1
ATOM 1483 C C . THR A 1 194 ? -19.090 -14.933 -24.523 1.00 57.22 194 THR A C 1
ATOM 1485 O O . THR A 1 194 ? -19.587 -16.046 -24.700 1.00 57.22 194 THR A O 1
ATOM 1488 N N . GLU A 1 195 ? -18.464 -14.283 -25.509 1.00 54.34 195 GLU A N 1
ATOM 1489 C CA . GLU A 1 195 ? -18.280 -14.830 -26.861 1.00 54.34 195 GLU A CA 1
ATOM 1490 C C . GLU A 1 195 ? -17.266 -15.990 -26.907 1.00 54.34 195 GLU A C 1
ATOM 1492 O O . GLU A 1 195 ? -17.435 -16.937 -27.685 1.00 54.34 195 GLU A O 1
ATOM 1497 N N . HIS A 1 196 ? -16.243 -15.978 -26.041 1.00 50.16 196 HIS A N 1
ATOM 1498 C CA . HIS A 1 196 ? -15.184 -16.995 -26.001 1.00 50.16 196 HIS A CA 1
ATOM 1499 C C . HIS A 1 196 ? -15.395 -18.153 -25.009 1.00 50.16 196 HIS A C 1
ATOM 1501 O O . HIS A 1 196 ? -14.515 -19.011 -24.900 1.00 50.16 196 HIS A O 1
ATOM 1507 N N . GLN A 1 197 ? -16.576 -18.308 -24.392 1.00 44.62 197 GLN A N 1
ATOM 1508 C CA . GLN A 1 197 ? -16.939 -19.488 -23.570 1.00 44.62 197 GLN A CA 1
ATOM 1509 C C . GLN A 1 197 ? -16.917 -20.857 -24.311 1.00 44.62 197 GLN A C 1
ATOM 1511 O O . GLN A 1 197 ? -17.366 -21.868 -23.775 1.00 44.62 197 GLN A O 1
ATOM 1516 N N . LYS A 1 198 ? -16.355 -20.944 -25.526 1.00 38.59 198 LYS A N 1
ATOM 1517 C CA . LYS A 1 198 ? -16.012 -22.201 -26.219 1.00 38.59 198 LYS A CA 1
ATOM 1518 C C . LYS A 1 198 ? -14.549 -22.642 -26.069 1.00 38.59 198 LYS A C 1
ATOM 1520 O O . LYS A 1 198 ? -14.181 -23.658 -26.657 1.00 38.59 198 LYS A O 1
ATOM 1525 N N . ILE A 1 199 ? -13.707 -21.927 -25.324 1.00 34.91 199 ILE A N 1
ATOM 1526 C CA . ILE A 1 199 ? -12.291 -22.293 -25.184 1.00 34.91 199 ILE A CA 1
ATOM 1527 C C . ILE A 1 199 ? -12.079 -23.041 -23.863 1.00 34.91 199 ILE A C 1
ATOM 1529 O O . ILE A 1 199 ? -12.080 -22.458 -22.783 1.00 34.91 199 ILE A O 1
ATOM 1533 N N . HIS A 1 200 ? -11.905 -24.362 -23.965 1.00 29.86 200 HIS A N 1
ATOM 1534 C CA . HIS A 1 200 ? -11.347 -25.184 -22.894 1.00 29.86 200 HIS A CA 1
ATOM 1535 C C . HIS A 1 200 ? -9.898 -24.756 -22.638 1.00 29.86 200 HIS A C 1
ATOM 1537 O O . HIS A 1 200 ? -9.063 -24.849 -23.536 1.00 29.86 200 HIS A O 1
ATOM 1543 N N . VAL A 1 201 ? -9.603 -24.320 -21.416 1.00 25.86 201 VAL A N 1
ATOM 1544 C CA . VAL A 1 201 ? -8.226 -24.164 -20.937 1.00 25.86 201 VAL A CA 1
ATOM 1545 C C . VAL A 1 201 ? -7.753 -25.539 -20.459 1.00 25.86 201 VAL A C 1
ATOM 1547 O O . VAL A 1 201 ? -8.393 -26.134 -19.589 1.00 25.86 201 VAL A O 1
ATOM 1550 N N . VAL A 1 202 ? -6.694 -26.057 -21.088 1.00 33.03 202 VAL A N 1
ATOM 1551 C CA . VAL A 1 202 ? -5.904 -27.206 -20.606 1.00 33.03 202 VAL A CA 1
ATOM 1552 C C . VAL A 1 202 ? -4.865 -26.694 -19.622 1.00 33.03 202 VAL A C 1
ATOM 1554 O O . VAL A 1 202 ? -4.252 -25.652 -19.943 1.00 33.03 202 VAL A O 1
#